Protein 1ZUO (pdb70)

Foldseek 3Di:
DEPVQLVQLVVLVVCLVPDPCVVVPQKDWDADPPDSFKIKIKRQDADCPAVQQVQLVVVCVVPVGNIWIKMWGHDHPPPLAATFIFTQDDDKDWLQADFLGGHNDQCRDNNNPDNVDRVVNVVVVSRVSSRVRRIHGDVVDDHPRHDDVGNVVRSVVVVVVD/DDPVQVVQLVVLVVVLCVDVCVVVPQKDWDADVPDSFKIKIKGDDADCPAVQQVLLVVCCVVPVGNTWIKMWGHDPPPPLAATWIFTPDDDKDWPQADPPTTGHDQCNHNVNPDNVDGVSNVVVVVSVVCRVRRMHGDPD

Radius of gyration: 22.49 Å; Cα contacts (8 Å, |Δi|>4): 524; chains: 2; bounding box: 52×41×68 Å

Sequence (302 aa):
GSVQASDRLMKELRDIYRSQSYKTGIYSVELINDSLYDWHVKLQKVDPDSPLHSDLQILKEKEGIEYILLNFSFKDNFPFDPPFVRVVLPVLSGGYVLGGGALCMELLTKQGWSSAYSIESVIMQINATLVKGKARVQFGANKNQYNLARAQQSYNSIVQIHGSVQASDRLMKELRDIYRSQSYKTGIYSVELINDSLYDWHVKLQKVDPDSPLHSDLQILKEKEGIEYILLNFSFKDNFPFDPPFVRVVLPVLSGGYVLGGGALCMELLTKQGWSSAYSIESVIMQINATLVKGKARVQFG

CATH classification: 3.10.110.10

InterPro domains:
  IPR000608 Ubiquitin-conjugating (UBC), catalytic core domain [PF00179] (270-359)
  IPR000608 Ubiquitin-conjugating (UBC), catalytic core domain [PS50127] (204-368)
  IPR006575 RWD domain [PF05773] (8-95)
  IPR016135 Ubiquitin-conjugating enzyme/RWD-like [G3DSA:3.10.110.10] (5-109)
  IPR016135 Ubiquitin-conjugating enzyme/RWD-like [G3DSA:3.10.110.10] (199-367)
  IPR016135 Ubiquitin-conjugating enzyme/RWD-like [SSF54495] (9-106)
  IPR016135 Ubiquitin-conjugating enzyme/RWD-like [SSF54495] (202-361)
  IPR050113 Ubiquitin-conjugating enzyme E2-like [PTHR24067] (204-357)

B-factor: mean 30.47, std 10.07, range [13.51, 71.07]

Structure (mmCIF, N/CA/C/O backbone):
data_1ZUO
#
_entry.id   1ZUO
#
_cell.length_a   126.442
_cell.length_b   126.442
_cell.length_c   104.872
_cell.angle_alpha   90.00
_cell.angle_beta   90.00
_cell.angle_gamma   90.00
#
_symmetry.space_group_name_H-M   'I 4 2 2'
#
loop_
_entity.id
_entity.type
_entity.pdbx_description
1 polymer 'Hypothetical protein LOC92912'
2 non-polymer BETA-MERCAPTOETHANOL
3 water water
#
loop_
_atom_site.group_PDB
_atom_site.id
_atom_site.type_symbol
_atom_site.label_atom_id
_atom_site.label_alt_id
_atom_site.label_comp_id
_atom_site.label_asym_id
_atom_site.label_entity_id
_atom_site.label_seq_id
_atom_site.pdbx_PDB_ins_code
_atom_site.Cartn_x
_atom_site.Cartn_y
_atom_site.Cartn_z
_atom_site.occupancy
_atom_site.B_iso_or_equiv
_atom_site.auth_seq_id
_atom_site.auth_comp_id
_atom_site.auth_asym_id
_atom_site.auth_atom_id
_atom_site.pdbx_PDB_model_num
ATOM 1 N N . GLY A 1 24 ? 44.070 32.471 23.478 1.00 46.20 201 GLY A N 1
ATOM 2 C CA . GLY A 1 24 ? 43.882 31.493 22.360 1.00 45.32 201 GLY A CA 1
ATOM 3 C C . GLY A 1 24 ? 42.425 31.179 22.067 1.00 45.75 201 GLY A C 1
ATOM 4 O O . GLY A 1 24 ? 41.557 32.060 22.166 1.00 43.92 201 GLY A O 1
ATOM 5 N N . SER A 1 25 ? 42.159 29.922 21.701 1.00 43.28 202 SER A N 1
ATOM 6 C CA . SER A 1 25 ? 40.798 29.467 21.404 1.00 43.56 202 SER A CA 1
ATOM 7 C C . SER A 1 25 ? 40.632 28.002 21.768 1.00 44.38 202 SER A C 1
ATOM 8 O O . SER A 1 25 ? 41.622 27.264 21.827 1.00 39.48 202 SER A O 1
ATOM 11 N N . VAL A 1 26 ? 39.380 27.593 22.013 1.00 44.33 203 VAL A N 1
ATOM 12 C CA . VAL A 1 26 ? 39.041 26.202 22.328 1.00 43.77 203 VAL A CA 1
ATOM 13 C C . VAL A 1 26 ? 39.410 25.243 21.195 1.00 43.66 203 VAL A C 1
ATOM 14 O O . VAL A 1 26 ? 39.787 24.112 21.450 1.00 45.61 203 VAL A O 1
ATOM 18 N N . GLN A 1 27 ? 39.295 25.701 19.953 1.00 43.81 204 GLN A N 1
ATOM 19 C CA . GLN A 1 27 ? 39.601 24.876 18.778 1.00 44.14 204 GLN A CA 1
ATOM 20 C C . GLN A 1 27 ? 41.101 24.602 18.721 1.00 41.64 204 GLN A C 1
ATOM 21 O O . GLN A 1 27 ? 41.542 23.429 18.652 1.00 38.48 204 GLN A O 1
ATOM 27 N N . ALA A 1 28 ? 41.871 25.690 18.763 1.00 38.17 205 ALA A N 1
ATOM 28 C CA . ALA A 1 28 ? 43.347 25.599 18.789 1.00 37.66 205 ALA A CA 1
ATOM 29 C C . ALA A 1 28 ? 43.811 24.721 19.936 1.00 36.97 205 ALA A C 1
ATOM 30 O O . ALA A 1 28 ? 44.506 23.738 19.710 1.00 36.91 205 ALA A O 1
ATOM 32 N N . SER A 1 29 ? 43.387 25.047 21.164 1.00 38.47 206 SER A N 1
ATOM 33 C CA . SER A 1 29 ? 43.813 24.287 22.354 1.00 39.07 206 SER A CA 1
ATOM 34 C C . SER A 1 29 ? 43.444 22.809 22.283 1.00 39.60 206 SER A C 1
ATOM 35 O O . SER A 1 29 ? 44.240 21.946 22.666 1.00 34.65 206 SER A O 1
ATOM 38 N N . ASP A 1 30 ? 42.227 22.515 21.817 1.00 39.85 207 ASP A N 1
ATOM 39 C CA . ASP A 1 30 ? 41.767 21.124 21.696 1.00 39.19 207 ASP A CA 1
ATOM 40 C C . ASP A 1 30 ? 42.721 20.361 20.800 1.00 36.49 207 ASP A C 1
ATOM 41 O O . ASP A 1 30 ? 43.143 19.251 21.120 1.00 36.96 207 ASP A O 1
ATOM 46 N N . ARG A 1 31 ? 43.055 20.974 19.663 1.00 36.90 208 ARG A N 1
ATOM 47 C CA . ARG A 1 31 ? 43.911 20.341 18.659 1.00 33.79 208 ARG A CA 1
ATOM 48 C C . ARG A 1 31 ? 45.332 20.194 19.215 1.00 30.77 208 ARG A C 1
ATOM 49 O O . ARG A 1 31 ? 45.978 19.134 19.052 1.00 27.78 208 ARG A O 1
ATOM 57 N N . LEU A 1 32 ? 45.800 21.243 19.885 1.00 28.91 209 LEU A N 1
ATOM 58 C CA . LEU A 1 32 ? 47.207 21.254 20.384 1.00 31.37 209 LEU A CA 1
ATOM 59 C C . LEU A 1 32 ? 47.390 20.154 21.430 1.00 30.48 209 LEU A C 1
ATOM 60 O O . LEU A 1 32 ? 48.358 19.407 21.397 1.00 30.94 209 LEU A O 1
ATOM 65 N N . MET A 1 33 ? 46.416 20.009 22.328 1.00 32.58 210 MET A N 1
ATOM 66 C CA . MET A 1 33 ? 46.432 18.867 23.256 1.00 34.08 210 MET A CA 1
ATOM 67 C C . MET A 1 33 ? 46.432 17.502 22.526 1.00 32.36 210 MET A C 1
ATOM 68 O O . MET A 1 33 ? 47.164 16.580 22.897 1.00 27.58 210 MET A O 1
ATOM 73 N N . LYS A 1 34 ? 45.624 17.365 21.475 1.00 32.16 211 LYS A N 1
ATOM 74 C CA . LYS A 1 34 ? 45.640 16.111 20.700 1.00 34.62 211 LYS A CA 1
ATOM 75 C C . LYS A 1 34 ? 46.993 15.819 20.032 1.00 32.35 211 LYS A C 1
ATOM 76 O O . LYS A 1 34 ? 47.437 14.672 20.002 1.00 31.33 211 LYS A O 1
ATOM 82 N N . GLU A 1 35 ? 47.621 16.862 19.478 1.00 31.55 212 GLU A N 1
ATOM 83 C CA . GLU A 1 35 ? 48.973 16.745 18.902 1.00 32.59 212 GLU A CA 1
ATOM 84 C C . GLU A 1 35 ? 49.984 16.279 19.942 1.00 30.66 212 GLU A C 1
ATOM 85 O O . GLU A 1 35 ? 50.694 15.280 19.723 1.00 31.64 212 GLU A O 1
ATOM 91 N N . LEU A 1 36 ? 50.013 16.958 21.091 1.00 28.44 213 LEU A N 1
ATOM 92 C CA . LEU A 1 36 ? 50.950 16.560 22.195 1.00 31.05 213 LEU A CA 1
ATOM 93 C C . LEU A 1 36 ? 50.797 15.117 22.630 1.00 31.01 213 LEU A C 1
ATOM 94 O O . LEU A 1 36 ? 51.777 14.380 22.751 1.00 30.46 213 LEU A O 1
ATOM 99 N N . ARG A 1 37 ? 49.548 14.728 22.894 1.00 32.27 214 ARG A N 1
ATOM 100 C CA . ARG A 1 37 ? 49.199 13.358 23.215 1.00 33.55 214 ARG A CA 1
ATOM 101 C C . ARG A 1 37 ? 49.690 12.331 22.177 1.00 32.28 214 ARG A C 1
ATOM 102 O O . ARG A 1 37 ? 50.254 11.291 22.538 1.00 33.98 214 ARG A O 1
ATOM 110 N N . ASP A 1 38 ? 49.461 12.611 20.899 1.00 30.75 215 ASP A N 1
ATOM 111 C CA . ASP A 1 38 ? 49.958 11.773 19.819 1.00 31.33 215 ASP A CA 1
ATOM 112 C C . ASP A 1 38 ? 51.485 11.717 19.821 1.00 30.91 215 ASP A C 1
ATOM 113 O O . ASP A 1 38 ? 52.077 10.627 19.680 1.00 31.03 215 ASP A O 1
ATOM 118 N N . ILE A 1 39 ? 52.127 12.884 19.988 1.00 28.74 216 ILE A N 1
ATOM 119 C CA . ILE A 1 39 ? 53.597 12.916 20.075 1.00 28.29 216 ILE A CA 1
ATOM 120 C C . ILE A 1 39 ? 54.069 12.014 21.207 1.00 27.41 216 ILE A C 1
ATOM 121 O O . ILE A 1 39 ? 54.941 11.160 20.999 1.00 26.35 216 ILE A O 1
ATOM 126 N N . TYR A 1 40 ? 53.487 12.183 22.402 1.00 27.63 217 TYR A N 1
ATOM 127 C CA . TYR A 1 40 ? 54.071 11.515 23.583 1.00 29.82 217 TYR A CA 1
ATOM 128 C C . TYR A 1 40 ? 53.947 9.991 23.502 1.00 29.65 217 TYR A C 1
ATOM 129 O O . TYR A 1 40 ? 54.680 9.280 24.157 1.00 29.88 217 TYR A O 1
ATOM 138 N N . ARG A 1 41 ? 53.043 9.518 22.638 1.00 32.29 218 ARG A N 1
ATOM 139 C CA . ARG A 1 41 ? 52.824 8.093 22.375 1.00 32.41 218 ARG A CA 1
ATOM 140 C C . ARG A 1 41 ? 53.521 7.562 21.115 1.00 33.94 218 ARG A C 1
ATOM 141 O O . ARG A 1 41 ? 53.431 6.356 20.817 1.00 34.07 218 ARG A O 1
ATOM 149 N N . SER A 1 42 ? 54.166 8.451 20.353 1.00 33.72 219 SER A N 1
ATOM 150 C CA . SER A 1 42 ? 54.771 8.085 19.062 1.00 30.99 219 SER A CA 1
ATOM 151 C C . SER A 1 42 ? 56.107 7.373 19.242 1.00 31.05 219 SER A C 1
ATOM 152 O O . SER A 1 42 ? 56.811 7.599 20.238 1.00 32.67 219 SER A O 1
ATOM 155 N N . GLN A 1 43 ? 56.486 6.562 18.258 1.00 29.67 220 GLN A N 1
ATOM 156 C CA . GLN A 1 43 ? 57.777 5.870 18.291 1.00 31.44 220 GLN A CA 1
ATOM 157 C C . GLN A 1 43 ? 58.936 6.828 18.135 1.00 31.16 220 GLN A C 1
ATOM 158 O O . GLN A 1 43 ? 59.936 6.709 18.837 1.00 31.06 220 GLN A O 1
ATOM 164 N N . SER A 1 44 ? 58.789 7.791 17.219 1.00 33.10 221 SER A N 1
ATOM 165 C CA . SER A 1 44 ? 59.856 8.778 16.954 1.00 31.61 221 SER A CA 1
ATOM 166 C C . SER A 1 44 ? 60.244 9.516 18.245 1.00 31.11 221 SER A C 1
ATOM 167 O O . SER A 1 44 ? 61.420 9.722 18.497 1.00 35.42 221 SER A O 1
ATOM 170 N N . TYR A 1 45 ? 59.250 9.884 19.060 1.00 32.23 222 TYR A N 1
ATOM 171 C CA . TYR A 1 45 ? 59.475 10.485 20.375 1.00 33.57 222 TYR A CA 1
ATOM 172 C C . TYR A 1 45 ? 60.060 9.505 21.395 1.00 36.93 222 TYR A C 1
ATOM 173 O O . TYR A 1 45 ? 60.986 9.855 22.150 1.00 36.28 222 TYR A O 1
ATOM 182 N N . LYS A 1 46 ? 59.504 8.286 21.426 1.00 36.76 223 LYS A N 1
ATOM 183 C CA . LYS A 1 46 ? 59.972 7.199 22.301 1.00 38.75 223 LYS A CA 1
ATOM 184 C C . LYS A 1 46 ? 61.440 6.869 22.100 1.00 37.63 223 LYS A C 1
ATOM 185 O O . LYS A 1 46 ? 62.149 6.524 23.059 1.00 39.01 223 LYS A O 1
ATOM 191 N N . THR A 1 47 ? 61.906 6.957 20.858 1.00 35.64 224 THR A N 1
ATOM 192 C CA . THR A 1 47 ? 63.296 6.606 20.550 1.00 35.52 224 THR A CA 1
ATOM 193 C C . THR A 1 47 ? 64.202 7.846 20.568 1.00 35.34 224 THR A C 1
ATOM 194 O O . THR A 1 47 ? 65.364 7.774 20.158 1.00 36.76 224 THR A O 1
ATOM 198 N N . GLY A 1 48 ? 63.662 8.965 21.048 1.00 33.18 225 GLY A N 1
ATOM 199 C CA . GLY A 1 48 ? 64.473 10.149 21.343 1.00 31.75 225 GLY A CA 1
ATOM 200 C C . GLY A 1 48 ? 65.055 10.886 20.142 1.00 32.13 225 GLY A C 1
ATOM 201 O O . GLY A 1 48 ? 66.143 11.503 20.232 1.00 28.73 225 GLY A O 1
ATOM 202 N N . ILE A 1 49 ? 64.328 10.871 19.031 1.00 27.07 226 ILE A N 1
ATOM 203 C CA . ILE A 1 49 ? 64.778 11.595 17.832 1.00 27.95 226 ILE A CA 1
ATOM 204 C C . ILE A 1 49 ? 64.736 13.092 18.128 1.00 24.06 226 ILE A C 1
ATOM 205 O O . ILE A 1 49 ? 65.601 13.849 17.666 1.00 26.42 226 ILE A O 1
ATOM 210 N N . TYR A 1 50 ? 63.730 13.500 18.897 1.00 24.64 227 TYR A N 1
ATOM 211 C CA . TYR A 1 50 ? 63.465 14.889 19.227 1.00 23.22 227 TYR A CA 1
ATOM 212 C C . TYR A 1 50 ? 62.755 14.936 20.572 1.00 25.91 227 TYR A C 1
ATOM 213 O O . TYR A 1 50 ? 62.221 13.911 21.036 1.00 25.83 227 TYR A O 1
ATOM 222 N N . SER A 1 51 ? 62.722 16.115 21.198 1.00 22.97 228 SER A N 1
ATOM 223 C CA . SER A 1 51 ? 62.062 16.306 22.490 1.00 24.26 228 SER A CA 1
ATOM 224 C C . SER A 1 51 ? 61.070 17.431 22.329 1.00 25.08 228 SER A C 1
ATOM 225 O O . SER A 1 51 ? 61.254 18.267 21.452 1.00 25.62 228 SER A O 1
ATOM 228 N N . VAL A 1 52 ? 60.012 17.455 23.162 1.00 21.05 229 VAL A N 1
ATOM 229 C CA . VAL A 1 52 ? 59.051 18.537 23.180 1.00 20.20 229 VAL A CA 1
ATOM 230 C C . VAL A 1 52 ? 58.835 18.983 24.615 1.00 21.91 229 VAL A C 1
ATOM 231 O O . VAL A 1 52 ? 58.647 18.140 25.488 1.00 25.01 229 VAL A O 1
ATOM 235 N N . GLU A 1 53 ? 58.830 20.293 24.848 1.00 21.22 230 GLU A N 1
ATOM 236 C CA . GLU A 1 53 ? 58.417 20.851 26.134 1.00 24.90 230 GLU A CA 1
ATOM 237 C C . GLU A 1 53 ? 57.672 22.129 25.870 1.00 25.81 230 GLU A C 1
ATOM 238 O O . GLU A 1 53 ? 58.000 22.845 24.945 1.00 27.18 230 GLU A O 1
ATOM 244 N N . LEU A 1 54 ? 56.671 22.438 26.698 1.00 24.08 231 LEU A N 1
ATOM 245 C CA . LEU A 1 54 ? 55.997 23.722 26.652 1.00 24.11 231 LEU A CA 1
ATOM 246 C C . LEU A 1 54 ? 56.819 24.785 27.342 1.00 24.88 231 LEU A C 1
ATOM 247 O O . LEU A 1 54 ? 57.508 24.503 28.329 1.00 27.46 231 LEU A O 1
ATOM 252 N N . ILE A 1 55 ? 56.726 25.995 26.828 1.00 25.90 232 ILE A N 1
ATOM 253 C CA . ILE A 1 55 ? 57.377 27.145 27.428 1.00 28.78 232 ILE A CA 1
ATOM 254 C C . ILE A 1 55 ? 56.339 27.890 28.272 1.00 29.82 232 ILE A C 1
ATOM 255 O O . ILE A 1 55 ? 55.252 28.221 27.791 1.00 28.34 232 ILE A O 1
ATOM 260 N N . ASN A 1 56 ? 56.679 28.147 29.530 1.00 30.12 233 ASN A N 1
ATOM 261 C CA . ASN A 1 56 ? 55.796 28.905 30.442 1.00 30.84 233 ASN A CA 1
ATOM 262 C C . ASN A 1 56 ? 54.446 28.239 30.645 1.00 32.15 233 ASN A C 1
ATOM 263 O O . ASN A 1 56 ? 53.454 28.902 30.988 1.00 31.15 233 ASN A O 1
ATOM 268 N N . ASP A 1 57 ? 54.437 26.920 30.467 1.00 31.16 234 ASP A N 1
ATOM 269 C CA . ASP A 1 57 ? 53.219 26.126 30.500 1.00 33.24 234 ASP A CA 1
ATOM 270 C C . ASP A 1 57 ? 52.185 26.599 29.456 1.00 33.16 234 ASP A C 1
ATOM 271 O O . ASP A 1 57 ? 50.968 26.521 29.687 1.00 34.26 234 ASP A O 1
ATOM 276 N N . SER A 1 58 ? 52.661 27.110 28.321 1.00 31.05 235 SER A N 1
ATOM 277 C CA . SER A 1 58 ? 51.749 27.565 27.276 1.00 30.84 235 SER A CA 1
ATOM 278 C C . SER A 1 58 ? 51.634 26.510 26.207 1.00 30.06 235 SER A C 1
ATOM 279 O O . SER A 1 58 ? 52.629 26.063 25.657 1.00 31.60 235 SER A O 1
ATOM 282 N N . LEU A 1 59 ? 50.403 26.108 25.904 1.00 31.03 236 LEU A N 1
ATOM 283 C CA . LEU A 1 59 ? 50.168 25.095 24.874 1.00 28.99 236 LEU A CA 1
ATOM 284 C C . LEU A 1 59 ? 50.600 25.621 23.515 1.00 26.66 236 LEU A C 1
ATOM 285 O O . LEU A 1 59 ? 50.758 24.851 22.605 1.00 31.62 236 LEU A O 1
ATOM 290 N N . TYR A 1 60 ? 50.681 26.955 23.393 1.00 26.50 237 TYR A N 1
ATOM 291 C CA . TYR A 1 60 ? 50.879 27.687 22.143 1.00 28.08 237 TYR A CA 1
ATOM 292 C C . TYR A 1 60 ? 52.363 28.000 21.856 1.00 26.27 237 TYR A C 1
ATOM 293 O O . TYR A 1 60 ? 52.665 28.675 20.856 1.00 26.10 237 TYR A O 1
ATOM 302 N N . ASP A 1 61 ? 53.261 27.572 22.761 1.00 27.97 238 ASP A N 1
ATOM 303 C CA . ASP A 1 61 ? 54.715 27.830 22.620 1.00 27.23 238 ASP A CA 1
ATOM 304 C C . ASP A 1 61 ? 55.502 26.621 23.088 1.00 23.04 238 ASP A C 1
ATOM 305 O O . ASP A 1 61 ? 55.384 26.227 24.258 1.00 24.23 238 ASP A O 1
ATOM 310 N N . TRP A 1 62 ? 56.266 26.004 22.172 1.00 22.43 239 TRP A N 1
ATOM 311 C CA . TRP A 1 62 ? 56.997 24.758 22.460 1.00 18.76 239 TRP A CA 1
ATOM 312 C C . TRP A 1 62 ? 58.530 24.846 22.178 1.00 22.18 239 TRP A C 1
ATOM 313 O O . TRP A 1 62 ? 58.914 25.362 21.139 1.00 21.02 239 TRP A O 1
ATOM 324 N N . HIS A 1 63 ? 59.361 24.288 23.077 1.00 20.39 240 HIS A N 1
ATOM 325 C CA . HIS A 1 63 ? 60.759 23.908 22.769 1.00 22.13 240 HIS A CA 1
ATOM 326 C C . HIS A 1 63 ? 60.770 22.599 22.034 1.00 21.46 240 HIS A C 1
ATOM 327 O O . HIS A 1 63 ? 60.227 21.614 22.525 1.00 25.32 240 HIS A O 1
ATOM 334 N N . VAL A 1 64 ? 61.390 22.530 20.864 1.00 18.56 241 VAL A N 1
ATOM 335 C CA . VAL A 1 64 ? 61.556 21.250 20.210 1.00 18.78 241 VAL A CA 1
ATOM 336 C C . VAL A 1 64 ? 63.017 21.068 19.833 1.00 20.34 241 VAL A C 1
ATOM 337 O O . VAL A 1 64 ? 63.531 21.836 19.019 1.00 19.76 241 VAL A O 1
ATOM 341 N N . LYS A 1 65 ? 63.657 20.062 20.411 1.00 20.20 242 LYS A N 1
ATOM 342 C CA . LYS A 1 65 ? 65.080 19.810 20.120 1.00 22.62 242 LYS A CA 1
ATOM 343 C C . LYS A 1 65 ? 65.223 18.666 19.140 1.00 22.19 242 LYS A C 1
ATOM 344 O O . LYS A 1 65 ? 64.672 17.578 19.358 1.00 23.94 242 LYS A O 1
ATOM 350 N N . LEU A 1 66 ? 65.934 18.904 18.039 1.00 21.24 243 LEU A N 1
ATOM 351 C CA . LEU A 1 66 ? 66.332 17.832 17.153 1.00 20.47 243 LEU A CA 1
ATOM 352 C C . LEU A 1 66 ? 67.589 17.198 17.676 1.00 24.01 243 LEU A C 1
ATOM 353 O O . LEU A 1 66 ? 68.658 17.819 17.603 1.00 21.64 243 LEU A O 1
ATOM 358 N N . GLN A 1 67 ? 67.480 15.941 18.130 1.00 21.73 244 GLN A N 1
ATOM 359 C CA . GLN A 1 67 ? 68.536 15.301 18.928 1.00 26.70 244 GLN A CA 1
ATOM 360 C C . GLN A 1 67 ? 69.295 14.250 18.149 1.00 28.00 244 GLN A C 1
ATOM 361 O O . GLN A 1 67 ? 70.406 13.906 18.514 1.00 29.92 244 GLN A O 1
ATOM 367 N N . LYS A 1 68 ? 68.673 13.695 17.101 1.00 27.43 245 LYS A N 1
ATOM 368 C CA . LYS A 1 68 ? 69.322 12.721 16.223 1.00 27.50 245 LYS A CA 1
ATOM 369 C C . LYS A 1 68 ? 69.147 13.157 14.784 1.00 28.68 245 LYS A C 1
ATOM 370 O O . LYS A 1 68 ? 68.041 13.071 14.247 1.00 29.34 245 LYS A O 1
ATOM 376 N N . VAL A 1 69 ? 70.197 13.669 14.160 1.00 28.24 246 VAL A N 1
ATOM 377 C CA . VAL A 1 69 ? 70.109 14.018 12.724 1.00 28.92 246 VAL A CA 1
ATOM 378 C C . VAL A 1 69 ? 70.874 12.947 11.948 1.00 29.11 246 VAL A C 1
ATOM 379 O O . VAL A 1 69 ? 71.634 12.202 12.559 1.00 30.04 246 VAL A O 1
ATOM 383 N N . ASP A 1 70 ? 70.679 12.859 10.627 1.00 29.12 247 ASP A N 1
ATOM 384 C CA . ASP A 1 70 ? 71.281 11.788 9.798 1.00 31.22 247 ASP A CA 1
ATOM 385 C C . ASP A 1 70 ? 72.772 11.607 10.144 1.00 32.17 247 ASP A C 1
ATOM 386 O O . ASP A 1 70 ? 73.567 12.515 9.914 1.00 30.60 247 ASP A O 1
ATOM 391 N N . PRO A 1 71 ? 73.161 10.437 10.700 1.00 31.65 248 PRO A N 1
ATOM 392 C CA . PRO A 1 71 ? 74.532 10.301 11.232 1.00 33.21 248 PRO A CA 1
ATOM 393 C C . PRO A 1 71 ? 75.624 10.383 10.161 1.00 32.67 248 PRO A C 1
ATOM 394 O O . PRO A 1 71 ? 76.803 10.532 10.488 1.00 32.77 248 PRO A O 1
ATOM 398 N N . ASP A 1 72 ? 75.217 10.318 8.900 1.00 32.64 249 ASP A N 1
ATOM 399 C CA . ASP A 1 72 ? 76.132 10.417 7.774 1.00 34.09 249 ASP A CA 1
ATOM 400 C C . ASP A 1 72 ? 76.335 11.843 7.286 1.00 35.32 249 ASP A C 1
ATOM 401 O O . ASP A 1 72 ? 77.231 12.083 6.465 1.00 35.83 249 ASP A O 1
ATOM 406 N N . SER A 1 73 ? 75.510 12.779 7.775 1.00 30.81 250 SER A N 1
ATOM 407 C CA . SER A 1 73 ? 75.562 14.158 7.287 1.00 30.30 250 SER A CA 1
ATOM 408 C C . SER A 1 73 ? 76.683 14.955 7.933 1.00 28.30 250 SER A C 1
ATOM 409 O O . SER A 1 73 ? 77.055 14.711 9.088 1.00 27.58 250 SER A O 1
ATOM 412 N N . PRO A 1 74 ? 77.233 15.930 7.187 1.00 27.17 251 PRO A N 1
ATOM 413 C CA . PRO A 1 74 ? 78.155 16.870 7.804 1.00 28.22 251 PRO A CA 1
ATOM 414 C C . PRO A 1 74 ? 77.518 17.615 8.985 1.00 25.92 251 PRO A C 1
ATOM 415 O O . PRO A 1 74 ? 78.218 17.953 9.935 1.00 24.21 251 PRO A O 1
ATOM 419 N N . LEU A 1 75 ? 76.205 17.883 8.932 1.00 24.89 252 LEU A N 1
ATOM 420 C CA . LEU A 1 75 ? 75.531 18.498 10.100 1.00 22.89 252 LEU A CA 1
ATOM 421 C C . LEU A 1 75 ? 75.791 17.676 11.372 1.00 22.12 252 LEU A C 1
ATOM 422 O O . LEU A 1 75 ? 76.066 18.236 12.437 1.00 21.35 252 LEU A O 1
ATOM 427 N N . HIS A 1 76 ? 75.719 16.347 11.275 1.00 24.09 253 HIS A N 1
ATOM 428 C CA . HIS A 1 76 ? 75.958 15.476 12.446 1.00 26.23 253 HIS A CA 1
ATOM 429 C C . HIS A 1 76 ? 77.380 15.693 12.950 1.00 25.98 253 HIS A C 1
ATOM 430 O O . HIS A 1 76 ? 77.632 15.846 14.149 1.00 25.48 253 HIS A O 1
ATOM 437 N N . SER A 1 77 ? 78.312 15.702 12.012 1.00 25.51 254 SER A N 1
ATOM 438 C CA . SER A 1 77 ? 79.711 15.972 12.335 1.00 25.18 254 SER A CA 1
ATOM 439 C C . SER A 1 77 ? 79.859 17.334 13.026 1.00 25.17 254 SER A C 1
ATOM 440 O O . SER A 1 77 ? 80.539 17.444 14.052 1.00 22.49 254 SER A O 1
ATOM 443 N N . ASP A 1 78 ? 79.219 18.380 12.473 1.00 23.07 255 ASP A N 1
ATOM 444 C CA . ASP A 1 78 ? 79.313 19.729 13.071 1.00 21.98 255 ASP A CA 1
ATOM 445 C C . ASP A 1 78 ? 78.778 19.755 14.501 1.00 20.90 255 ASP A C 1
ATOM 446 O O . ASP A 1 78 ? 79.300 20.451 15.370 1.00 19.18 255 ASP A O 1
ATOM 451 N N . LEU A 1 79 ? 77.705 19.008 14.749 1.00 20.20 256 LEU A N 1
ATOM 452 C CA . LEU A 1 79 ? 77.109 19.017 16.088 1.00 22.77 256 LEU A CA 1
ATOM 453 C C . LEU A 1 79 ? 77.990 18.349 17.151 1.00 21.91 256 LEU A C 1
ATOM 454 O O . LEU A 1 79 ? 77.900 18.678 18.340 1.00 24.24 256 LEU A O 1
ATOM 459 N N . GLN A 1 80 ? 78.825 17.422 16.720 1.00 24.73 257 GLN A N 1
ATOM 460 C CA . GLN A 1 80 ? 79.817 16.778 17.626 1.00 25.54 257 GLN A CA 1
ATOM 461 C C . GLN A 1 80 ? 80.878 17.798 18.040 1.00 27.31 257 GLN A C 1
ATOM 462 O O . GLN A 1 80 ? 81.326 17.834 19.192 1.00 25.38 257 GLN A O 1
ATOM 468 N N . ILE A 1 81 ? 81.269 18.650 17.092 1.00 26.36 258 ILE A N 1
ATOM 469 C CA . ILE A 1 81 ? 82.210 19.720 17.382 1.00 23.75 258 ILE A CA 1
ATOM 470 C C . ILE A 1 81 ? 81.606 20.721 18.336 1.00 24.32 258 ILE A C 1
ATOM 471 O O . ILE A 1 81 ? 82.223 21.102 19.313 1.00 24.26 258 ILE A O 1
ATOM 476 N N . LEU A 1 82 ? 80.358 21.125 18.081 1.00 20.92 259 LEU A N 1
ATOM 477 C CA . LEU A 1 82 ? 79.648 21.973 18.989 1.00 21.05 259 LEU A CA 1
ATOM 478 C C . LEU A 1 82 ? 79.510 21.386 20.407 1.00 24.07 259 LEU A C 1
ATOM 479 O O . LEU A 1 82 ? 79.541 22.126 21.385 1.00 23.59 259 LEU A O 1
ATOM 484 N N . LYS A 1 83 ? 79.328 20.068 20.505 1.00 23.24 260 LYS A N 1
ATOM 485 C CA . LYS A 1 83 ? 79.196 19.424 21.806 1.00 25.50 260 LYS A CA 1
ATOM 486 C C . LYS A 1 83 ? 80.504 19.576 22.596 1.00 27.11 260 LYS A C 1
ATOM 487 O O . LYS A 1 83 ? 80.497 19.945 23.773 1.00 26.82 260 LYS A O 1
ATOM 493 N N . GLU A 1 84 ? 81.611 19.296 21.912 1.00 29.34 261 GLU A N 1
ATOM 494 C CA . GLU A 1 84 ? 82.970 19.513 22.424 1.00 34.97 261 GLU A CA 1
ATOM 495 C C . GLU A 1 84 ? 83.154 20.968 22.851 1.00 35.96 261 GLU A C 1
ATOM 496 O O . GLU A 1 84 ? 83.630 21.230 23.952 1.00 37.62 261 GLU A O 1
ATOM 502 N N . LYS A 1 85 ? 82.728 21.918 22.012 1.00 37.76 262 LYS A N 1
ATOM 503 C CA . LYS A 1 85 ? 82.813 23.367 22.340 1.00 36.85 262 LYS A CA 1
ATOM 504 C C . LYS A 1 85 ? 81.884 23.912 23.426 1.00 38.14 262 LYS A C 1
ATOM 505 O O . LYS A 1 85 ? 82.315 24.690 24.279 1.00 37.88 262 LYS A O 1
ATOM 511 N N . GLU A 1 86 ? 80.604 23.543 23.377 1.00 35.30 263 GLU A N 1
ATOM 512 C CA . GLU A 1 86 ? 79.552 24.237 24.136 1.00 35.29 263 GLU A CA 1
ATOM 513 C C . GLU A 1 86 ? 78.644 23.316 24.919 1.00 32.95 263 GLU A C 1
ATOM 514 O O . GLU A 1 86 ? 77.713 23.779 25.606 1.00 33.69 263 GLU A O 1
ATOM 520 N N . GLY A 1 87 ? 78.893 22.017 24.806 1.00 30.48 264 GLY A N 1
ATOM 521 C CA . GLY A 1 87 ? 78.065 21.032 25.478 1.00 31.76 264 GLY A CA 1
ATOM 522 C C . GLY A 1 87 ? 76.749 20.751 24.781 1.00 29.83 264 GLY A C 1
ATOM 523 O O . GLY A 1 87 ? 75.899 20.066 25.344 1.00 30.39 264 GLY A O 1
ATOM 524 N N . ILE A 1 88 ? 76.606 21.247 23.546 1.00 27.99 265 ILE A N 1
ATOM 525 C CA . ILE A 1 88 ? 75.319 21.186 22.812 1.00 26.09 265 ILE A CA 1
ATOM 526 C C . ILE A 1 88 ? 75.492 20.344 21.555 1.00 24.06 265 ILE A C 1
ATOM 527 O O . ILE A 1 88 ? 76.341 20.633 20.709 1.00 21.83 265 ILE A O 1
ATOM 532 N N . GLU A 1 89 ? 74.716 19.267 21.464 1.00 23.30 266 GLU A N 1
ATOM 533 C CA . GLU A 1 89 ? 74.792 18.364 20.315 1.00 26.40 266 GLU A CA 1
ATOM 534 C C . GLU A 1 89 ? 73.446 18.317 19.535 1.00 25.35 266 GLU A C 1
ATOM 535 O O . GLU A 1 89 ? 73.207 17.392 18.774 1.00 24.30 266 GLU A O 1
ATOM 541 N N . TYR A 1 90 ? 72.598 19.326 19.724 1.00 22.19 267 TYR A N 1
ATOM 542 C CA . TYR A 1 90 ? 71.231 19.301 19.158 1.00 20.21 267 TYR A CA 1
ATOM 543 C C . TYR A 1 90 ? 70.928 20.595 18.463 1.00 20.91 267 TYR A C 1
ATOM 544 O O . TYR A 1 90 ? 71.697 21.547 18.601 1.00 20.78 267 TYR A O 1
ATOM 553 N N . ILE A 1 91 ? 69.801 20.656 17.720 1.00 19.93 268 ILE A N 1
ATOM 554 C CA . ILE A 1 91 ? 69.282 21.938 17.229 1.00 19.87 268 ILE A CA 1
ATOM 555 C C . ILE A 1 91 ? 68.045 22.265 18.062 1.00 21.13 268 ILE A C 1
ATOM 556 O O . ILE A 1 91 ? 67.152 21.436 18.164 1.00 19.95 268 ILE A O 1
ATOM 561 N N . LEU A 1 92 ? 67.980 23.455 18.626 1.00 16.94 269 LEU A N 1
ATOM 562 C CA . LEU A 1 92 ? 66.798 23.843 19.400 1.00 17.21 269 LEU A CA 1
ATOM 563 C C . LEU A 1 92 ? 65.901 24.663 18.493 1.00 19.61 269 LEU A C 1
ATOM 564 O O . LEU A 1 92 ? 66.296 25.740 18.000 1.00 17.09 269 LEU A O 1
ATOM 569 N N . LEU A 1 93 ? 64.688 24.146 18.258 1.00 17.35 270 LEU A N 1
ATOM 570 C CA . LEU A 1 93 ? 63.651 24.933 17.572 1.00 16.18 270 LEU A CA 1
ATOM 571 C C . LEU A 1 93 ? 62.616 25.542 18.503 1.00 17.50 270 LEU A C 1
ATOM 572 O O . LEU A 1 93 ? 62.404 25.054 19.615 1.00 19.64 270 LEU A O 1
ATOM 577 N N . ASN A 1 94 ? 61.981 26.613 18.040 1.00 18.95 271 ASN A N 1
ATOM 578 C CA . ASN A 1 94 ? 60.840 27.201 18.749 1.00 20.78 271 ASN A CA 1
ATOM 579 C C . ASN A 1 94 ? 59.609 27.113 17.833 1.00 23.95 271 ASN A C 1
ATOM 580 O O . ASN A 1 94 ? 59.686 27.534 16.654 1.00 23.91 271 ASN A O 1
ATOM 585 N N . PHE A 1 95 ? 58.513 26.527 18.357 1.00 21.67 272 PHE A N 1
ATOM 586 C CA . PHE A 1 95 ? 57.213 26.471 17.631 1.00 26.29 272 PHE A CA 1
ATOM 587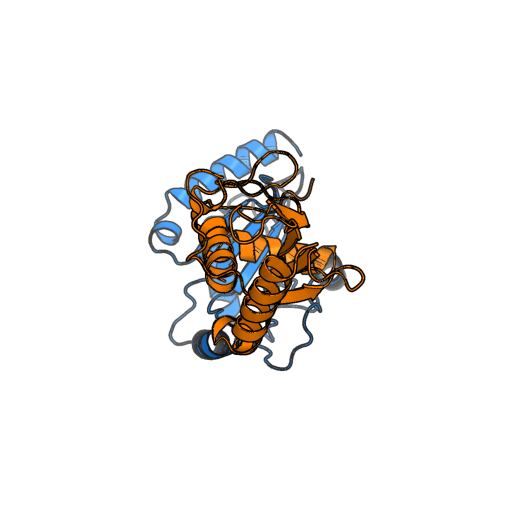 C C . PHE A 1 95 ? 56.263 27.434 18.313 1.00 26.31 272 PHE A C 1
ATOM 588 O O . PHE A 1 95 ? 56.120 27.395 19.543 1.00 25.38 272 PHE A O 1
ATOM 596 N N . SER A 1 96 ? 55.611 28.289 17.541 1.00 26.60 273 SER A N 1
ATOM 597 C CA . SER A 1 96 ? 54.615 29.189 18.102 1.00 28.40 273 SER A CA 1
ATOM 598 C C . SER A 1 96 ? 53.309 29.097 17.293 1.00 28.61 273 SER A C 1
ATOM 599 O O . SER A 1 96 ? 53.294 29.104 16.051 1.00 24.95 273 S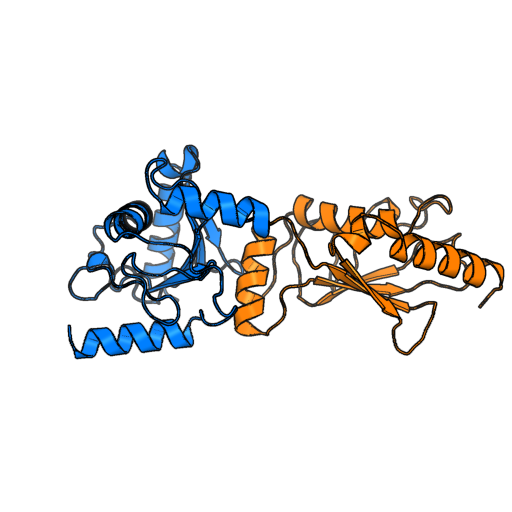ER A O 1
ATOM 602 N N . PHE A 1 97 ? 52.225 28.933 18.029 1.00 28.85 274 PHE A N 1
ATOM 603 C CA . PHE A 1 97 ? 50.918 28.684 17.413 1.00 29.96 274 PHE A CA 1
ATOM 604 C C . PHE A 1 97 ? 49.984 29.855 17.651 1.00 32.39 274 PHE A C 1
ATOM 605 O O . PHE A 1 97 ? 50.122 30.578 18.641 1.00 31.40 274 PHE A O 1
ATOM 613 N N . LYS A 1 98 ? 49.022 30.035 16.746 1.00 35.40 275 LYS A N 1
ATOM 614 C CA . LYS A 1 98 ? 48.107 31.155 16.868 1.00 36.99 275 LYS A CA 1
ATOM 615 C C . LYS A 1 98 ? 46.699 30.653 17.184 1.00 38.95 275 LYS A C 1
ATOM 616 O O . LYS A 1 98 ? 46.465 29.430 17.238 1.00 35.15 275 LYS A O 1
ATOM 622 N N . ASP A 1 99 ? 45.784 31.594 17.444 1.00 40.21 276 ASP A N 1
ATOM 623 C CA . ASP A 1 99 ? 44.383 31.263 17.757 1.00 44.02 276 ASP A CA 1
ATOM 624 C C . ASP A 1 99 ? 43.711 30.365 16.712 1.00 43.21 276 ASP A C 1
ATOM 625 O O . ASP A 1 99 ? 42.915 29.487 17.069 1.00 44.63 276 ASP A O 1
ATOM 630 N N . ASN A 1 100 ? 44.034 30.581 15.436 1.00 41.48 277 ASN A N 1
ATOM 631 C CA . ASN A 1 100 ? 43.331 29.908 14.340 1.00 43.38 277 ASN A CA 1
ATOM 632 C C . ASN A 1 100 ? 43.967 28.559 13.930 1.00 42.45 277 ASN A C 1
ATOM 633 O O . ASN A 1 100 ? 43.599 27.961 12.911 1.00 40.41 277 ASN A O 1
ATOM 638 N N . PHE A 1 101 ? 44.927 28.080 14.726 1.00 38.75 278 PHE A N 1
ATOM 639 C CA . PHE A 1 101 ? 45.485 26.739 14.499 1.00 36.38 278 PHE A CA 1
ATOM 640 C C . PHE A 1 101 ? 44.344 25.736 14.615 1.00 36.85 278 PHE A C 1
ATOM 641 O O . PHE A 1 101 ? 43.513 25.883 15.516 1.00 38.69 278 PHE A O 1
ATOM 649 N N . PRO A 1 102 ? 44.319 24.674 13.772 1.00 36.21 279 PRO A N 1
ATOM 650 C CA . PRO A 1 102 ? 45.283 24.211 12.769 1.00 34.10 279 PRO A CA 1
ATOM 651 C C . PRO A 1 102 ? 45.055 24.726 11.360 1.00 33.42 279 PRO A C 1
ATOM 652 O O . PRO A 1 102 ? 45.606 24.158 10.409 1.00 34.37 279 PRO A O 1
ATOM 656 N N . PHE A 1 103 ? 44.318 25.820 11.209 1.00 35.70 280 PHE A N 1
ATOM 657 C CA . PHE A 1 103 ? 44.063 26.330 9.870 1.00 38.03 280 PHE A CA 1
ATOM 658 C C . PHE A 1 103 ? 45.239 27.148 9.355 1.00 37.32 280 PHE A C 1
ATOM 659 O O . PHE A 1 103 ? 45.471 27.198 8.149 1.00 37.12 280 PHE A O 1
ATOM 667 N N . ASP A 1 104 ? 45.984 27.761 10.282 1.00 36.39 281 ASP A N 1
ATOM 668 C CA . ASP A 1 104 ? 47.249 28.433 9.972 1.00 35.72 281 ASP A CA 1
ATOM 669 C C . ASP A 1 104 ? 48.384 27.586 10.549 1.00 31.82 281 ASP A C 1
ATOM 670 O O . ASP A 1 104 ? 48.237 27.043 11.645 1.00 28.84 281 ASP A O 1
ATOM 675 N N . PRO A 1 105 ? 49.525 27.502 9.836 1.00 27.92 282 PRO A N 1
ATOM 676 C CA . PRO A 1 105 ? 50.625 26.641 10.290 1.00 26.79 282 PRO A CA 1
ATOM 677 C C . PRO A 1 105 ? 51.266 27.161 11.593 1.00 25.39 282 PRO A C 1
ATOM 678 O O . PRO A 1 105 ? 51.133 28.357 11.913 1.00 28.92 282 PRO A O 1
ATOM 682 N N . PRO A 1 106 ? 52.017 26.307 12.303 1.00 24.48 283 PRO A N 1
ATOM 683 C CA . PRO A 1 106 ? 52.834 26.900 13.378 1.00 26.82 283 PRO A CA 1
ATOM 684 C C . PRO A 1 106 ? 53.919 27.794 12.750 1.00 26.10 283 PRO A C 1
ATOM 685 O O . PRO A 1 106 ? 54.289 27.553 11.596 1.00 27.09 283 PRO A O 1
ATOM 689 N N . PHE A 1 107 ? 54.411 28.794 13.482 1.00 27.43 284 PHE A N 1
ATOM 690 C CA . PHE A 1 107 ? 55.598 29.553 13.074 1.00 26.24 284 PHE A CA 1
ATOM 691 C C . PHE A 1 107 ? 56.812 28.887 13.740 1.00 26.29 284 PHE A C 1
ATOM 692 O O . PHE A 1 107 ? 56.857 28.773 14.964 1.00 28.40 284 PHE A O 1
ATOM 700 N N . VAL A 1 108 ? 57.748 28.385 12.939 1.00 22.02 285 VAL A N 1
ATOM 701 C CA . VAL A 1 108 ? 58.847 27.564 13.454 1.00 22.83 285 VAL A CA 1
ATOM 702 C C . VAL A 1 108 ? 60.164 28.279 13.146 1.00 21.60 285 VAL A C 1
ATOM 703 O O . VAL A 1 108 ? 60.388 28.708 12.023 1.00 19.28 285 VAL A O 1
ATOM 707 N N . ARG A 1 109 ? 61.050 28.396 14.140 1.00 21.15 286 ARG A N 1
ATOM 708 C CA . ARG A 1 109 ? 62.285 29.128 13.902 1.00 19.28 286 ARG A CA 1
ATOM 709 C C . ARG A 1 109 ? 63.387 28.416 14.675 1.00 19.49 286 ARG A C 1
ATOM 710 O O . ARG A 1 109 ? 63.114 27.701 15.640 1.00 18.14 286 ARG A O 1
ATOM 718 N N . VAL A 1 110 ? 64.629 28.608 14.245 1.00 19.36 287 VAL A N 1
ATOM 719 C CA . VAL A 1 110 ? 65.797 28.041 14.970 1.00 18.22 287 VAL A CA 1
ATOM 720 C C . VAL A 1 110 ? 66.217 28.982 16.090 1.00 18.67 287 VAL A C 1
ATOM 721 O O . VAL A 1 110 ? 66.363 30.202 15.874 1.00 17.65 287 VAL A O 1
ATOM 725 N N . VAL A 1 111 ? 66.410 28.437 17.290 1.00 16.94 288 VAL A N 1
ATOM 726 C CA . VAL A 1 111 ? 66.910 29.257 18.445 1.00 16.84 288 VAL A CA 1
ATOM 727 C C . VAL A 1 111 ? 68.460 29.210 18.508 1.00 16.14 288 VAL A C 1
ATOM 728 O O . VAL A 1 111 ? 69.120 30.237 18.654 1.00 17.49 288 VAL A O 1
ATOM 732 N N . LEU A 1 112 ? 68.998 28.005 18.447 1.00 15.41 289 LEU A N 1
ATOM 733 C CA . LEU A 1 112 ? 70.455 27.787 18.348 1.00 17.68 289 LEU A CA 1
ATOM 734 C C . LEU A 1 112 ? 70.706 26.401 17.754 1.00 18.45 289 LEU A C 1
ATOM 735 O O . LEU A 1 112 ? 69.796 25.551 17.770 1.00 20.62 289 LEU A O 1
ATOM 740 N N . PRO A 1 113 ? 71.914 26.135 17.209 1.00 17.70 290 PRO A N 1
ATOM 741 C CA . PRO A 1 113 ? 73.014 27.073 16.954 1.00 18.44 290 PRO A CA 1
ATOM 742 C C . PRO A 1 113 ? 72.700 27.858 15.679 1.00 19.02 290 PRO A C 1
ATOM 743 O O . PRO A 1 113 ? 71.712 27.571 14.999 1.00 18.15 290 PRO A O 1
ATOM 747 N N . VAL A 1 114 ? 73.535 28.828 15.338 1.00 18.99 291 VAL A N 1
ATOM 748 C CA . VAL A 1 114 ? 73.363 29.522 14.059 1.00 21.53 291 VAL A CA 1
ATOM 749 C C . VAL A 1 114 ? 73.756 28.563 12.928 1.00 20.66 291 VAL A C 1
ATOM 750 O O . VAL A 1 114 ? 74.764 27.869 13.042 1.00 22.58 291 VAL A O 1
ATOM 754 N N . LEU A 1 115 ? 72.943 28.496 11.861 1.00 18.63 292 LEU A N 1
ATOM 755 C CA . LEU A 1 115 ? 73.148 27.573 10.739 1.00 18.36 292 LEU A CA 1
ATOM 756 C C . LEU A 1 115 ? 73.256 28.328 9.419 1.00 21.36 292 LEU A C 1
ATOM 757 O O . LEU A 1 115 ? 72.729 29.441 9.304 1.00 24.41 292 LEU A O 1
ATOM 762 N N . SER A 1 116 ? 73.947 27.737 8.446 1.00 20.63 293 SER A N 1
ATOM 763 C CA . SER A 1 116 ? 73.942 28.205 7.052 1.00 21.99 293 SER A CA 1
ATOM 764 C C . SER A 1 116 ? 73.368 27.101 6.200 1.00 19.51 293 SER A C 1
ATOM 765 O O . SER A 1 116 ? 73.507 25.919 6.530 1.00 23.97 293 SER A O 1
ATOM 768 N N . GLY A 1 117 ? 72.711 27.455 5.094 1.00 19.79 294 GLY A N 1
ATOM 769 C CA . GLY A 1 117 ? 72.098 26.430 4.266 1.00 19.19 294 GLY A CA 1
ATOM 770 C C . GLY A 1 117 ? 70.875 25.875 4.984 1.00 18.89 294 GLY A C 1
ATOM 771 O O . GLY A 1 117 ? 70.316 26.531 5.860 1.00 18.43 294 GLY A O 1
ATOM 772 N N . GLY A 1 118 ? 70.467 24.669 4.602 1.00 19.15 295 GLY A N 1
ATOM 773 C CA . GLY A 1 118 ? 69.396 23.963 5.278 1.00 20.94 295 GLY A CA 1
ATOM 774 C C . GLY A 1 118 ? 68.018 24.599 5.197 1.00 21.97 295 GLY A C 1
ATOM 775 O O . GLY A 1 118 ? 67.151 24.225 5.981 1.00 20.59 295 GLY A O 1
ATOM 776 N N . TYR A 1 119 ? 67.819 25.542 4.275 1.00 20.21 296 TYR A N 1
ATOM 777 C CA . TYR A 1 119 ? 66.537 26.336 4.152 1.00 22.65 296 TYR A CA 1
ATOM 778 C C . TYR A 1 119 ? 66.305 27.261 5.373 1.00 21.86 296 TYR A C 1
ATOM 779 O O . TYR A 1 119 ? 65.182 27.671 5.662 1.00 25.01 296 TYR A O 1
ATOM 788 N N . VAL A 1 120 ? 67.380 27.596 6.083 1.00 20.84 297 VAL A N 1
ATOM 789 C CA . VAL A 1 120 ? 67.308 28.511 7.210 1.00 19.03 297 VAL A CA 1
ATOM 790 C C . VAL A 1 120 ? 67.615 29.929 6.720 1.00 19.28 297 VAL A C 1
ATOM 791 O O . VAL A 1 120 ? 68.571 30.158 5.988 1.00 22.17 297 VAL A O 1
ATOM 795 N N . LEU A 1 121 ? 66.766 30.859 7.087 1.00 17.94 298 LEU A N 1
ATOM 796 C CA . LEU A 1 121 ? 66.910 32.254 6.689 1.00 22.09 298 LEU A CA 1
ATOM 797 C C . LEU A 1 121 ? 67.486 33.131 7.806 1.00 23.17 298 LEU A C 1
ATOM 798 O O . LEU A 1 121 ? 67.619 32.698 8.954 1.00 23.28 298 LEU A O 1
ATOM 803 N N . GLY A 1 122 ? 67.781 34.390 7.481 1.00 24.15 299 GLY A N 1
ATOM 804 C CA . GLY A 1 122 ? 68.249 35.340 8.538 1.00 25.01 299 GLY A CA 1
ATOM 805 C C . GLY A 1 122 ? 67.259 35.459 9.694 1.00 22.01 299 GLY A C 1
ATOM 806 O O . GLY A 1 122 ? 66.062 35.489 9.482 1.00 24.99 299 GLY A O 1
ATOM 807 N N . GLY A 1 123 ? 67.749 35.495 10.930 1.00 22.66 300 GLY A N 1
ATOM 808 C CA . GLY A 1 123 ? 66.857 35.570 12.097 1.00 19.16 300 GLY A CA 1
ATOM 809 C C . GLY A 1 123 ? 66.424 34.182 12.561 1.00 19.02 300 GLY A C 1
ATOM 810 O O . GLY A 1 123 ? 65.887 34.026 13.661 1.00 23.01 300 GLY A O 1
ATOM 811 N N . GLY A 1 124 ? 66.681 33.177 11.732 1.00 18.46 301 GLY A N 1
ATOM 812 C CA . GLY A 1 124 ? 66.379 31.776 12.068 1.00 16.14 301 GLY A CA 1
ATOM 813 C C . GLY A 1 124 ? 65.036 31.236 11.559 1.00 17.06 301 GLY A C 1
ATOM 814 O O . GLY A 1 124 ? 64.619 30.164 11.977 1.00 19.32 301 GLY A O 1
ATOM 815 N N . ALA A 1 125 ? 64.392 31.948 10.643 1.00 20.02 302 ALA A N 1
ATOM 816 C CA . ALA A 1 125 ? 63.141 31.437 10.005 1.00 18.66 302 ALA A CA 1
ATOM 817 C C . ALA A 1 125 ? 63.462 30.242 9.127 1.00 21.11 302 ALA A C 1
ATOM 818 O O . ALA A 1 125 ? 64.594 30.075 8.651 1.00 21.16 302 ALA A O 1
ATOM 820 N N . LEU A 1 126 ? 62.472 29.392 8.897 1.00 22.76 303 LEU A N 1
ATOM 821 C CA . LEU A 1 126 ? 62.679 28.246 8.020 1.00 23.62 303 LEU A CA 1
ATOM 822 C C . LEU A 1 126 ? 61.895 28.488 6.747 1.00 25.13 303 LEU A C 1
ATOM 823 O O . LEU A 1 126 ? 60.748 28.912 6.804 1.00 29.37 303 LEU A O 1
ATOM 828 N N . CYS A 1 127 ? 62.506 28.231 5.601 1.00 23.55 304 CYS A N 1
ATOM 829 C CA . CYS A 1 127 ? 61.816 28.433 4.338 1.00 25.54 304 CYS A CA 1
ATOM 830 C C . CYS A 1 127 ? 61.508 27.065 3.751 1.00 25.66 304 CYS A C 1
ATOM 831 O O . CYS A 1 127 ? 62.240 26.564 2.876 1.00 26.47 304 CYS A O 1
ATOM 834 N N . MET A 1 128 ? 60.442 26.449 4.280 1.00 22.74 305 MET A N 1
ATOM 835 C CA . MET A 1 128 ? 59.983 25.123 3.861 1.00 23.52 305 MET A CA 1
ATOM 836 C C . MET A 1 128 ? 58.530 25.250 3.425 1.00 24.13 305 MET A C 1
ATOM 837 O O . MET A 1 128 ? 57.704 25.907 4.111 1.00 23.42 305 MET A O 1
ATOM 842 N N . GLU A 1 129 ? 58.202 24.664 2.272 1.00 20.74 306 GLU A N 1
ATOM 843 C CA . GLU A 1 129 ? 56.848 24.875 1.717 1.00 23.01 306 GLU A CA 1
ATOM 844 C C . GLU A 1 129 ? 55.738 24.457 2.682 1.00 21.31 306 GLU A C 1
ATOM 845 O O . GLU A 1 129 ? 54.690 25.120 2.751 1.00 24.55 306 GLU A O 1
ATOM 851 N N . LEU A 1 130 ? 55.953 23.386 3.428 1.00 21.80 307 LEU A N 1
ATOM 852 C CA . LEU A 1 130 ? 54.911 22.934 4.371 1.00 25.91 307 LEU A CA 1
ATOM 853 C C . LEU A 1 130 ? 54.506 24.007 5.397 1.00 27.71 307 LEU A C 1
ATOM 854 O O . LEU A 1 130 ? 53.408 23.967 5.951 1.00 28.10 307 LEU A O 1
ATOM 859 N N . LEU A 1 131 ? 55.366 25.002 5.617 1.00 23.70 308 LEU A N 1
ATOM 860 C CA . LEU A 1 131 ? 55.114 26.019 6.630 1.00 24.15 308 LEU A CA 1
ATOM 861 C C . LEU A 1 131 ? 54.518 27.311 6.076 1.00 24.91 308 LEU A C 1
ATOM 862 O O . LEU A 1 131 ? 54.332 28.269 6.817 1.00 25.80 308 LEU A O 1
ATOM 867 N N . THR A 1 132 ? 54.223 27.354 4.775 1.00 23.63 309 THR A N 1
ATOM 868 C CA . THR A 1 132 ? 53.761 28.594 4.159 1.00 25.90 309 THR A CA 1
ATOM 869 C C . THR A 1 132 ? 52.247 28.449 4.046 1.00 25.89 309 THR A C 1
ATOM 870 O O . THR A 1 132 ? 51.726 27.351 4.265 1.00 22.93 309 THR A O 1
ATOM 874 N N . LYS A 1 133 ? 51.547 29.506 3.663 1.00 29.58 310 LYS A N 1
ATOM 875 C CA . LYS A 1 133 ? 50.089 29.349 3.482 1.00 37.07 310 LYS A CA 1
ATOM 876 C C . LYS A 1 133 ? 49.770 28.435 2.285 1.00 37.59 310 LYS A C 1
ATOM 877 O O . LYS A 1 133 ? 48.792 27.695 2.306 1.00 39.26 310 LYS A O 1
ATOM 883 N N . GLN A 1 134 ? 50.638 28.445 1.276 1.00 38.74 311 GLN A N 1
ATOM 884 C CA . GLN A 1 134 ? 50.506 27.561 0.109 1.00 40.62 311 GLN A CA 1
ATOM 885 C C . GLN A 1 134 ? 50.585 26.075 0.467 1.00 37.64 311 GLN A C 1
ATOM 886 O O . GLN A 1 134 ? 49.797 25.286 -0.017 1.00 39.18 311 GLN A O 1
ATOM 892 N N . GLY A 1 135 ? 51.539 25.693 1.308 1.00 33.27 312 GLY A N 1
ATOM 893 C CA . GLY A 1 135 ? 51.831 24.283 1.521 1.00 28.52 312 GLY A CA 1
ATOM 894 C C . GLY A 1 135 ? 51.246 23.637 2.778 1.00 26.74 312 GLY A C 1
ATOM 895 O O . GLY A 1 135 ? 51.197 22.395 2.863 1.00 25.18 312 GLY A O 1
ATOM 896 N N . TRP A 1 136 ? 50.864 24.461 3.752 1.00 28.49 313 TRP A N 1
ATOM 897 C CA . TRP A 1 136 ? 50.355 23.967 5.037 1.00 27.49 313 TRP A CA 1
ATOM 898 C C . TRP A 1 136 ? 49.010 23.253 4.817 1.00 31.20 313 TRP A C 1
ATOM 899 O O . TRP A 1 136 ? 48.151 23.749 4.063 1.00 26.88 313 TRP A O 1
ATOM 910 N N . SER A 1 137 ? 48.856 22.097 5.462 1.00 30.71 314 SER A N 1
ATOM 911 C CA . SER A 1 137 ? 47.561 21.439 5.556 1.00 31.76 314 SER A CA 1
ATOM 912 C C . SER A 1 137 ? 47.293 21.018 6.997 1.00 32.33 314 SER A C 1
ATOM 913 O O . SER A 1 137 ? 48.195 20.509 7.669 1.00 32.32 314 SER A O 1
ATOM 916 N N . SER A 1 138 ? 46.063 21.188 7.479 1.00 32.59 315 SER A N 1
ATOM 917 C CA . SER A 1 138 ? 45.689 20.596 8.795 1.00 31.05 315 SER A CA 1
ATOM 918 C C . SER A 1 138 ? 45.717 19.054 8.830 1.00 30.96 315 SER A C 1
ATOM 919 O O . SER A 1 138 ? 45.559 18.437 9.895 1.00 31.41 315 SER A O 1
ATOM 922 N N . ALA A 1 139 ? 45.970 18.435 7.686 1.00 28.94 316 ALA A N 1
ATOM 923 C CA . ALA A 1 139 ? 46.131 16.977 7.589 1.00 29.52 316 ALA A CA 1
ATOM 924 C C . ALA A 1 139 ? 47.446 16.489 8.240 1.00 33.56 316 ALA A C 1
ATOM 925 O O . ALA A 1 139 ? 47.602 15.300 8.568 1.00 33.31 316 ALA A O 1
ATOM 927 N N . TYR A 1 140 ? 48.382 17.420 8.416 1.00 31.77 317 TYR A N 1
ATOM 928 C CA . TYR A 1 140 ? 49.706 17.110 8.954 1.00 33.78 317 TYR A CA 1
ATOM 929 C C . TYR A 1 140 ? 49.669 17.022 10.476 1.00 31.41 317 TYR A C 1
ATOM 930 O O . TYR A 1 140 ? 49.144 17.908 11.137 1.00 34.84 317 TYR A O 1
ATOM 939 N N . SER A 1 141 ? 50.214 15.958 11.033 1.00 28.56 318 SER A N 1
ATOM 940 C CA . SER A 1 141 ? 50.428 15.943 12.477 1.00 29.46 318 SER A CA 1
ATOM 941 C C . SER A 1 141 ? 51.646 16.836 12.771 1.00 30.58 318 SER A C 1
ATOM 942 O O . SER A 1 141 ? 52.512 17.021 11.902 1.00 28.95 318 SER A O 1
ATOM 945 N N . ILE A 1 142 ? 51.719 17.369 13.988 1.00 28.10 319 ILE A N 1
ATOM 946 C CA . ILE A 1 142 ? 52.952 18.074 14.392 1.00 27.74 319 ILE A CA 1
ATOM 947 C C . ILE A 1 142 ? 54.154 17.142 14.442 1.00 27.66 319 ILE A C 1
ATOM 948 O O . ILE A 1 142 ? 55.287 17.568 14.115 1.00 28.72 319 ILE A O 1
ATOM 953 N N . GLU A 1 143 ? 53.953 15.873 14.808 1.00 28.32 320 GLU A N 1
ATOM 954 C CA . GLU A 1 143 ? 55.059 14.907 14.687 1.00 25.70 320 GLU A CA 1
ATOM 955 C C . GLU A 1 143 ? 55.617 14.869 13.267 1.00 27.58 320 GLU A C 1
ATOM 956 O O . GLU A 1 143 ? 56.848 14.806 13.046 1.00 27.66 320 GLU A O 1
ATOM 962 N N . SER A 1 144 ? 54.726 14.868 12.283 1.00 26.38 321 SER A N 1
ATOM 963 C CA . SER A 1 144 ? 55.180 14.781 10.888 1.00 26.74 321 SER A CA 1
ATOM 964 C C . SER A 1 144 ? 55.974 16.054 10.499 1.00 23.40 321 SER A C 1
ATOM 965 O O . SER A 1 144 ? 56.933 16.005 9.710 1.00 27.03 321 SER A O 1
ATOM 968 N N . VAL A 1 145 ? 55.553 17.183 11.061 1.00 25.15 322 VAL A N 1
ATOM 969 C CA . VAL A 1 145 ? 56.181 18.474 10.759 1.00 22.49 322 VAL A CA 1
ATOM 970 C C . VAL A 1 145 ? 57.629 18.441 11.320 1.00 25.06 322 VAL A C 1
ATOM 971 O O . VAL A 1 145 ? 58.580 18.714 10.600 1.00 23.47 322 VAL A O 1
ATOM 975 N N . ILE A 1 146 ? 57.770 18.034 12.581 1.00 23.57 323 ILE A N 1
ATOM 976 C CA . ILE A 1 146 ? 59.103 17.900 13.226 1.00 24.13 323 ILE A CA 1
ATOM 977 C C . ILE A 1 146 ? 60.024 16.972 12.420 1.00 25.11 323 ILE A C 1
ATOM 978 O O . ILE A 1 146 ? 61.210 17.269 12.179 1.00 23.50 323 ILE A O 1
ATOM 983 N N . MET A 1 147 ? 59.496 15.852 11.932 1.00 23.88 324 MET A N 1
ATOM 984 C CA . MET A 1 147 ? 60.349 14.902 11.213 1.00 21.76 324 MET A CA 1
ATOM 985 C C . MET A 1 147 ? 60.714 15.429 9.839 1.00 24.70 324 MET A C 1
ATOM 986 O O . MET A 1 147 ? 61.815 15.150 9.321 1.00 24.04 324 MET A O 1
ATOM 991 N N . GLN A 1 148 ? 59.789 16.167 9.231 1.00 23.36 325 GLN A N 1
ATOM 992 C CA . GLN A 1 148 ? 60.086 16.747 7.924 1.00 24.30 325 GLN A CA 1
ATOM 993 C C . GLN A 1 148 ? 61.154 17.818 8.010 1.00 24.44 325 GLN A C 1
ATOM 994 O O . GLN A 1 148 ? 61.965 17.949 7.115 1.00 23.91 325 GLN A O 1
ATOM 1000 N N . ILE A 1 149 ? 61.117 18.585 9.083 1.00 23.15 326 ILE A N 1
ATOM 1001 C CA . ILE A 1 149 ? 62.062 19.679 9.262 1.00 21.70 326 ILE A CA 1
ATOM 1002 C C . ILE A 1 149 ? 63.440 19.052 9.405 1.00 22.50 326 ILE A C 1
ATOM 1003 O O . ILE A 1 149 ? 64.394 19.480 8.755 1.00 20.63 326 ILE A O 1
ATOM 1008 N N . ASN A 1 150 ? 63.515 17.993 10.202 1.00 22.33 327 ASN A N 1
ATOM 1009 C CA . ASN A 1 150 ? 64.769 17.273 10.419 1.00 24.04 327 ASN A CA 1
ATOM 1010 C C . ASN A 1 150 ? 65.363 16.796 9.094 1.00 26.69 327 ASN A C 1
ATOM 1011 O O . ASN A 1 150 ? 66.550 17.052 8.783 1.00 24.49 327 ASN A O 1
ATOM 1016 N N . ALA A 1 151 ? 64.526 16.156 8.276 1.00 25.29 328 ALA A N 1
ATOM 1017 C CA . ALA A 1 151 ? 64.952 15.666 6.957 1.00 25.67 328 ALA A CA 1
ATOM 1018 C C . ALA A 1 151 ? 65.374 16.784 5.998 1.00 23.39 328 ALA A C 1
ATOM 1019 O O . ALA A 1 151 ? 66.338 16.633 5.247 1.00 25.05 328 ALA A O 1
ATOM 1021 N N . THR A 1 152 ? 64.677 17.912 6.060 1.00 20.80 329 THR A N 1
ATOM 1022 C CA . THR A 1 152 ? 64.868 19.006 5.091 1.00 22.33 329 THR A CA 1
ATOM 1023 C C . THR A 1 152 ? 66.117 19.824 5.408 1.00 24.56 329 THR A C 1
ATOM 1024 O O . THR A 1 152 ? 66.811 20.253 4.486 1.00 23.59 329 THR A O 1
ATOM 1028 N N . LEU A 1 153 ? 66.410 20.014 6.696 1.00 23.09 330 LEU A N 1
ATOM 1029 C CA . LEU A 1 153 ? 67.728 20.588 7.084 1.00 23.93 330 LEU A CA 1
ATOM 1030 C C . LEU A 1 153 ? 68.893 19.804 6.501 1.00 23.92 330 LEU A C 1
ATOM 1031 O O . LEU A 1 153 ? 69.839 20.388 5.991 1.00 22.74 330 LEU A O 1
ATOM 1036 N N . VAL A 1 154 ? 68.826 18.473 6.600 1.00 21.99 331 VAL A N 1
ATOM 1037 C CA . VAL A 1 154 ? 69.870 17.604 6.079 1.00 26.90 331 VAL A CA 1
ATOM 1038 C C . VAL A 1 154 ? 69.869 17.634 4.552 1.00 28.28 331 VAL A C 1
ATOM 1039 O O . VAL A 1 154 ? 70.930 17.781 3.921 1.00 24.92 331 VAL A O 1
ATOM 1043 N N . LYS A 1 155 ? 68.682 17.551 3.959 1.00 25.59 332 LYS A N 1
ATOM 1044 C CA . LYS A 1 155 ? 68.578 17.605 2.509 1.00 27.14 332 LYS A CA 1
ATOM 1045 C C . LYS A 1 155 ? 69.182 18.900 1.969 1.00 25.18 332 LYS A C 1
ATOM 1046 O O . LYS A 1 155 ? 69.835 18.871 0.924 1.00 25.75 332 LYS A O 1
ATOM 1052 N N . GLY A 1 156 ? 68.944 20.015 2.665 1.00 20.18 333 GLY A N 1
ATOM 1053 C CA . GLY A 1 156 ? 69.450 21.330 2.252 1.00 18.59 333 GLY A CA 1
ATOM 1054 C C . GLY A 1 156 ? 70.864 21.623 2.718 1.00 20.06 333 GLY A C 1
ATOM 1055 O O . GLY A 1 156 ? 71.332 22.764 2.647 1.00 22.61 333 GLY A O 1
ATOM 1056 N N . LYS A 1 157 ? 71.548 20.590 3.193 1.00 23.08 334 LYS A N 1
ATOM 1057 C CA . LYS A 1 157 ? 72.978 20.718 3.568 1.00 25.27 334 LYS A CA 1
ATOM 1058 C C . LYS A 1 157 ? 73.262 21.774 4.658 1.00 22.92 334 LYS A C 1
ATOM 1059 O O . LYS A 1 157 ? 74.218 22.582 4.559 1.00 20.43 334 LYS A O 1
ATOM 1065 N N . ALA A 1 158 ? 72.448 21.747 5.720 1.00 20.64 335 ALA A N 1
ATOM 1066 C CA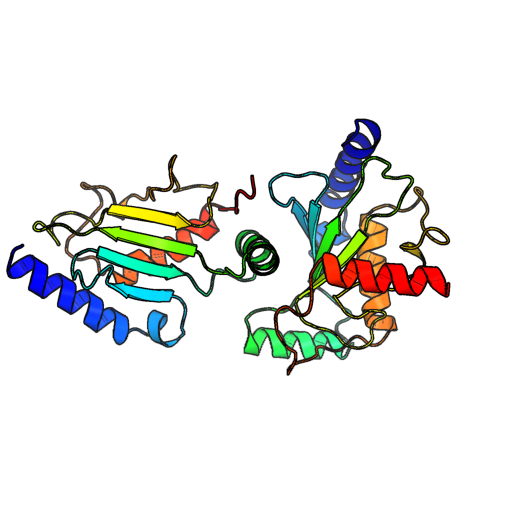 . ALA A 1 158 ? 72.670 22.646 6.883 1.00 19.80 335 ALA A CA 1
ATOM 1067 C C . ALA A 1 158 ? 74.067 22.416 7.485 1.00 22.76 335 ALA A C 1
ATOM 1068 O O . ALA A 1 158 ? 74.513 21.260 7.620 1.00 21.04 335 ALA A O 1
ATOM 1070 N N . ARG A 1 159 ? 74.742 23.516 7.826 1.00 20.43 336 ARG A N 1
ATOM 1071 C CA . ARG A 1 159 ? 76.049 23.486 8.533 1.00 20.08 336 ARG A CA 1
ATOM 1072 C C . ARG A 1 159 ? 76.001 24.458 9.687 1.00 20.89 336 ARG A C 1
ATOM 1073 O O . ARG A 1 159 ? 75.352 25.504 9.608 1.00 23.59 336 ARG A O 1
ATOM 1081 N N . VAL A 1 160 ? 76.729 24.172 10.763 1.00 20.70 337 VAL A N 1
ATOM 1082 C CA . VAL A 1 160 ? 76.806 25.135 11.861 1.00 17.63 337 VAL A CA 1
ATOM 1083 C C . VAL A 1 160 ? 77.718 26.297 11.508 1.00 20.33 337 VAL A C 1
ATOM 1084 O O . VAL A 1 160 ? 78.799 26.072 10.973 1.00 19.08 337 VAL A O 1
ATOM 1088 N N . GLN A 1 161 ? 77.292 27.527 11.785 1.00 21.03 338 GLN A N 1
ATOM 1089 C CA . GLN A 1 161 ? 78.149 28.690 11.637 1.00 24.49 338 GLN A CA 1
ATOM 1090 C C . GLN A 1 161 ? 78.940 28.947 12.932 1.00 25.95 338 GLN A C 1
ATOM 1091 O O . GLN A 1 161 ? 78.448 29.598 13.857 1.00 26.40 338 GLN A O 1
ATOM 1097 N N . PHE A 1 162 ? 80.169 28.431 13.009 1.00 26.02 339 PHE A N 1
ATOM 1098 C CA . PHE A 1 162 ? 80.914 28.497 14.264 1.00 27.39 339 PHE A CA 1
ATOM 1099 C C . PHE A 1 162 ? 81.383 29.903 14.729 1.00 33.37 339 PHE A C 1
ATOM 1100 O O . PHE A 1 162 ? 81.434 30.192 15.933 1.00 36.15 339 PHE A O 1
ATOM 1108 N N . GLY A 1 163 ? 81.727 30.773 13.800 1.00 35.83 340 GLY A N 1
ATOM 1109 C CA . GLY A 1 163 ? 82.113 32.137 14.202 1.00 43.27 340 GLY A CA 1
ATOM 1110 C C . GLY A 1 163 ? 80.939 33.073 14.464 1.00 46.95 340 GLY A C 1
ATOM 1111 O O . GLY A 1 163 ? 81.132 34.270 14.732 1.00 48.09 340 GLY A O 1
ATOM 1112 N N . ALA A 1 164 ? 79.725 32.526 14.412 1.00 48.47 341 ALA A N 1
ATOM 1113 C CA . ALA A 1 164 ? 78.512 33.335 14.285 1.00 50.96 341 ALA A CA 1
ATOM 1114 C C . ALA A 1 164 ? 78.108 34.086 15.523 1.00 53.19 341 ALA A C 1
ATOM 1115 O O . ALA A 1 164 ? 77.970 33.517 16.617 1.00 54.07 341 ALA A O 1
ATOM 1117 N N . ASN A 1 165 ? 77.871 35.372 15.298 1.00 55.30 342 ASN A N 1
ATOM 1118 C CA . ASN A 1 165 ? 77.314 36.280 16.275 1.00 56.99 342 ASN A CA 1
ATOM 1119 C C . ASN A 1 165 ? 76.164 35.636 17.035 1.00 56.76 342 ASN A C 1
ATOM 1120 O O . ASN A 1 165 ? 75.162 35.202 16.451 1.00 56.69 342 ASN A O 1
ATOM 1125 N N . LYS A 1 166 ? 76.336 35.536 18.347 1.00 57.14 343 LYS A N 1
ATOM 1126 C CA . LYS A 1 166 ? 75.265 35.054 19.195 1.00 56.94 343 LYS A CA 1
ATOM 1127 C C . LYS A 1 166 ? 74.188 36.134 19.243 1.00 55.59 343 LYS A C 1
ATOM 1128 O O . LYS A 1 166 ? 74.476 37.340 19.092 1.00 57.59 343 LYS A O 1
ATOM 1134 N N . ASN A 1 167 ? 72.950 35.685 19.413 1.00 50.01 344 ASN A N 1
ATOM 1135 C CA . ASN A 1 167 ? 71.762 36.548 19.372 1.00 46.29 344 ASN A CA 1
ATOM 1136 C C . ASN A 1 167 ? 71.401 37.243 18.045 1.00 40.19 344 ASN A C 1
ATOM 1137 O O . ASN A 1 167 ? 70.705 38.258 18.046 1.00 39.47 344 ASN A O 1
ATOM 1142 N N . GLN A 1 168 ? 71.830 36.683 16.919 1.00 33.64 345 GLN A N 1
ATOM 1143 C CA . GLN A 1 168 ? 71.244 37.100 15.649 1.00 31.03 345 GLN A CA 1
ATOM 1144 C C . GLN A 1 168 ? 69.891 36.432 15.366 1.00 29.22 345 GLN A C 1
ATOM 1145 O O . GLN A 1 168 ? 69.223 36.778 14.398 1.00 28.47 345 GLN A O 1
ATOM 1151 N N . TYR A 1 169 ? 69.513 35.469 16.195 1.00 25.26 346 TYR A N 1
ATOM 1152 C CA . TYR A 1 169 ? 68.254 34.748 16.030 1.00 24.48 346 TYR A CA 1
ATOM 1153 C C . TYR A 1 169 ? 67.282 35.197 17.123 1.00 26.86 346 TYR A C 1
ATOM 1154 O O . TYR A 1 169 ? 67.633 35.203 18.314 1.00 23.77 346 TYR A O 1
ATOM 1163 N N . ASN A 1 170 ? 66.069 35.577 16.703 1.00 28.76 347 ASN A N 1
ATOM 1164 C CA . ASN A 1 170 ? 64.928 35.871 17.601 1.00 28.37 347 ASN A CA 1
ATOM 1165 C C . ASN A 1 170 ? 63.647 35.941 16.788 1.00 30.33 347 ASN A C 1
ATOM 1166 O O . ASN A 1 170 ? 63.695 35.992 15.540 1.00 29.17 347 ASN A O 1
ATOM 1171 N N . LEU A 1 171 ? 62.509 35.961 17.482 1.00 30.46 348 LEU A N 1
ATOM 1172 C CA . LEU A 1 171 ? 61.206 36.009 16.818 1.00 30.13 348 LEU A CA 1
ATOM 1173 C C . LEU A 1 171 ? 61.078 37.164 15.829 1.00 30.88 348 LEU A C 1
ATOM 1174 O O . LEU A 1 171 ? 60.663 36.959 14.695 1.00 33.24 348 LEU A O 1
ATOM 1179 N N . ALA A 1 172 ? 61.443 38.371 16.247 1.00 31.73 349 ALA A N 1
ATOM 1180 C CA . ALA A 1 172 ? 61.304 39.556 15.399 1.00 33.59 349 ALA A CA 1
ATOM 1181 C C . ALA A 1 172 ? 62.004 39.434 14.042 1.00 33.74 349 ALA A C 1
ATOM 1182 O O . ALA A 1 172 ? 61.403 39.698 12.987 1.00 31.80 349 ALA A O 1
ATOM 1184 N N . ARG A 1 173 ? 63.275 39.038 14.081 1.00 30.50 350 ARG A N 1
ATOM 1185 C CA . ARG A 1 173 ? 64.079 38.918 12.885 1.00 30.24 350 ARG A CA 1
ATOM 1186 C C . ARG A 1 173 ? 63.632 37.753 12.011 1.00 28.32 350 ARG A C 1
ATOM 1187 O O . ARG A 1 173 ? 63.671 37.861 10.787 1.00 25.84 350 ARG A O 1
ATOM 1195 N N . ALA A 1 174 ? 63.226 36.645 12.632 1.00 25.88 351 ALA A N 1
ATOM 1196 C CA . ALA A 1 174 ? 62.694 35.508 11.866 1.00 25.31 351 ALA A CA 1
ATOM 1197 C C . ALA A 1 174 ? 61.396 35.932 11.122 1.00 28.57 351 ALA A C 1
ATOM 1198 O O . ALA A 1 174 ? 61.238 35.653 9.918 1.00 25.12 351 ALA A O 1
ATOM 1200 N N . GLN A 1 175 ? 60.496 36.626 11.833 1.00 27.84 352 GLN A N 1
ATOM 1201 C CA . GLN A 1 175 ? 59.261 37.162 11.219 1.00 30.22 352 GLN A CA 1
ATOM 1202 C C . GLN A 1 175 ? 59.559 38.074 10.034 1.00 30.53 352 GLN A C 1
ATOM 1203 O O . GLN A 1 175 ? 58.887 37.991 8.998 1.00 32.90 352 GLN A O 1
ATOM 1209 N N . GLN A 1 176 ? 60.559 38.938 10.176 1.00 29.65 353 GLN A N 1
ATOM 1210 C CA . GLN A 1 176 ? 60.944 39.857 9.111 1.00 31.25 353 GLN A CA 1
ATOM 1211 C C . GLN A 1 176 ? 61.402 39.091 7.855 1.00 30.89 353 GLN A C 1
ATOM 1212 O O . GLN A 1 176 ? 61.035 39.451 6.740 1.00 27.71 353 GLN A O 1
ATOM 1218 N N . SER A 1 177 ? 62.195 38.030 8.037 1.00 28.96 354 SER A N 1
ATOM 1219 C CA . SER A 1 177 ? 62.619 37.203 6.894 1.00 28.55 354 SER A CA 1
ATOM 1220 C C . SER A 1 177 ? 61.441 36.492 6.223 1.00 27.36 354 SER A C 1
ATOM 1221 O O . SER A 1 177 ? 61.319 36.481 4.997 1.00 29.14 354 SER A O 1
ATOM 1224 N N . TYR A 1 178 ? 60.573 35.912 7.041 1.00 26.63 355 TYR A N 1
ATOM 1225 C CA . TYR A 1 178 ? 59.416 35.178 6.545 1.00 29.30 355 TYR A CA 1
ATOM 1226 C C . TYR A 1 178 ? 58.524 36.155 5.777 1.00 29.95 355 TYR A C 1
ATOM 1227 O O . TYR A 1 178 ? 58.056 35.832 4.676 1.00 29.26 355 TYR A O 1
ATOM 1236 N N . ASN A 1 179 ? 58.311 37.343 6.333 1.00 29.75 356 ASN A N 1
ATOM 1237 C CA . ASN A 1 179 ? 57.543 38.375 5.607 1.00 32.43 356 ASN A CA 1
ATOM 1238 C C . ASN A 1 179 ? 58.144 38.756 4.248 1.00 33.65 356 ASN A C 1
ATOM 1239 O O . ASN A 1 179 ? 57.398 38.944 3.261 1.00 35.28 356 ASN A O 1
ATOM 1244 N N . SER A 1 180 ? 59.475 38.872 4.187 1.00 33.24 357 SER A N 1
ATOM 1245 C CA . SER A 1 180 ? 60.170 39.097 2.930 1.00 32.15 357 SER A CA 1
ATOM 1246 C C . SER A 1 180 ? 59.900 37.973 1.915 1.00 34.05 357 SER A C 1
ATOM 1247 O O . SER A 1 180 ? 59.648 38.254 0.749 1.00 31.29 357 SER A O 1
ATOM 1250 N N . ILE A 1 181 ? 59.964 36.713 2.348 1.00 33.35 358 ILE A N 1
ATOM 1251 C CA . ILE A 1 181 ? 59.682 35.611 1.421 1.00 35.21 358 ILE A CA 1
ATOM 1252 C C . ILE A 1 181 ? 58.254 35.671 0.871 1.00 36.25 358 ILE A C 1
ATOM 1253 O O . ILE A 1 181 ? 58.057 35.421 -0.315 1.00 35.33 358 ILE A O 1
ATOM 1258 N N . VAL A 1 182 ? 57.265 36.032 1.693 1.00 36.53 359 VAL A N 1
ATOM 1259 C CA . VAL A 1 182 ? 55.877 36.028 1.179 1.00 37.30 359 VAL A CA 1
ATOM 1260 C C . VAL A 1 182 ? 55.707 37.032 0.037 1.00 37.28 359 VAL A C 1
ATOM 1261 O O . VAL A 1 182 ? 54.874 36.837 -0.859 1.00 37.89 359 VAL A O 1
ATOM 1265 N N . GLN A 1 183 ? 56.530 38.078 0.047 1.00 36.03 360 GLN A N 1
ATOM 1266 C CA . GLN A 1 183 ? 56.458 39.112 -0.974 1.00 37.85 360 GLN A CA 1
ATOM 1267 C C . GLN A 1 183 ? 56.947 38.609 -2.322 1.00 38.80 360 GLN A C 1
ATOM 1268 O O . GLN A 1 183 ? 56.566 39.144 -3.364 1.00 38.33 360 GLN A O 1
ATOM 1274 N N . ILE A 1 184 ? 57.811 37.600 -2.310 1.00 38.20 361 ILE A N 1
ATOM 1275 C CA . ILE A 1 184 ? 58.339 37.089 -3.575 1.00 39.33 361 ILE A CA 1
ATOM 1276 C C . ILE A 1 184 ? 57.967 35.641 -3.882 1.00 38.67 361 ILE A C 1
ATOM 1277 O O . ILE A 1 184 ? 58.447 35.065 -4.859 1.00 38.06 361 ILE A O 1
ATOM 1282 N N . HIS A 1 185 ? 57.084 35.090 -3.059 1.00 39.60 362 HIS A N 1
ATOM 1283 C CA . HIS A 1 185 ? 56.670 33.696 -3.141 1.00 38.41 362 HIS A CA 1
ATOM 1284 C C . HIS A 1 185 ? 55.150 33.618 -3.222 1.00 42.15 362 HIS A C 1
ATOM 1285 O O . HIS A 1 185 ? 54.593 32.597 -3.639 1.00 43.49 362 HIS A O 1
ATOM 1292 N N . GLY B 1 24 ? 80.826 42.741 62.166 1.00 51.94 201 GLY B N 1
ATOM 1293 C CA . GLY B 1 24 ? 80.935 41.254 62.316 1.00 51.99 201 GLY B CA 1
ATOM 1294 C C . GLY B 1 24 ? 82.157 40.770 63.090 1.00 50.05 201 GLY B C 1
ATOM 1295 O O . GLY B 1 24 ? 82.971 41.563 63.576 1.00 54.12 201 GLY B O 1
ATOM 1296 N N . SER B 1 25 ? 82.300 39.458 63.199 1.00 47.82 202 SER B N 1
ATOM 1297 C CA . SER B 1 25 ? 83.386 38.899 63.983 1.00 41.64 202 SER B CA 1
ATOM 1298 C C . SER B 1 25 ? 84.611 38.553 63.130 1.00 40.11 202 SER B C 1
ATOM 1299 O O . SER B 1 25 ? 84.544 38.427 61.901 1.00 37.31 202 SER B O 1
ATOM 1302 N N . VAL B 1 26 ? 85.735 38.424 63.815 1.00 35.10 203 VAL B N 1
ATOM 1303 C CA . VAL B 1 26 ? 86.996 37.999 63.208 1.00 34.35 203 VAL B CA 1
ATOM 1304 C C . VAL B 1 26 ? 86.899 36.559 62.702 1.00 32.55 203 VAL B C 1
ATOM 1305 O O . VAL B 1 26 ? 87.359 36.255 61.605 1.00 28.39 203 VAL B O 1
ATOM 1309 N N . GLN B 1 27 ? 86.294 35.671 63.488 1.00 32.29 204 GLN B N 1
ATOM 1310 C CA . GLN B 1 27 ? 86.139 34.280 63.049 1.00 32.72 204 GLN B CA 1
ATOM 1311 C C . GLN B 1 27 ? 85.317 34.169 61.756 1.00 30.50 204 GLN B C 1
ATOM 1312 O O . GLN B 1 27 ? 85.702 33.411 60.864 1.00 29.13 204 GLN B O 1
ATOM 1318 N N . ALA B 1 28 ? 84.201 34.905 61.662 1.00 26.58 205 ALA B N 1
ATOM 1319 C CA . ALA B 1 28 ? 83.324 34.816 60.479 1.00 26.44 205 ALA B CA 1
ATOM 1320 C C . ALA B 1 28 ? 84.018 35.400 59.267 1.00 24.01 205 ALA B C 1
ATOM 1321 O O . ALA B 1 28 ? 83.957 34.840 58.168 1.00 21.33 205 ALA B O 1
ATOM 1323 N N . SER B 1 29 ? 84.622 36.573 59.484 1.00 22.87 206 SER B N 1
ATOM 1324 C CA . SER B 1 29 ? 85.504 37.217 58.519 1.00 22.71 206 SER B CA 1
ATOM 1325 C C . SER B 1 29 ? 86.495 36.222 57.951 1.00 21.14 206 SER B C 1
ATOM 1326 O O . SER B 1 29 ? 86.562 36.049 56.733 1.00 18.61 206 SER B O 1
ATOM 1329 N N . ASP B 1 30 ? 87.292 35.632 58.824 1.00 20.46 207 ASP B N 1
ATOM 1330 C CA . ASP B 1 30 ? 88.396 34.764 58.406 1.00 19.77 207 ASP B CA 1
ATOM 1331 C C . ASP B 1 30 ? 87.910 33.576 57.582 1.00 22.21 207 ASP B C 1
ATOM 1332 O O . ASP B 1 30 ? 88.470 33.258 56.522 1.00 18.76 207 ASP B O 1
ATOM 1337 N N . ARG B 1 31 ? 86.829 32.961 58.054 1.00 21.31 208 ARG B N 1
ATOM 1338 C CA . ARG B 1 31 ? 86.262 31.811 57.359 1.00 21.94 208 ARG B CA 1
ATOM 1339 C C . ARG B 1 31 ? 85.659 32.148 56.015 1.00 19.50 208 ARG B C 1
ATOM 1340 O O . ARG B 1 31 ? 85.921 31.441 55.061 1.00 19.37 208 ARG B O 1
ATOM 1348 N N . LEU B 1 32 ? 84.864 33.223 55.927 1.00 18.84 209 LEU B N 1
ATOM 1349 C CA . LEU B 1 32 ? 84.340 33.712 54.640 1.00 17.89 209 LEU B CA 1
ATOM 1350 C C . LEU B 1 32 ? 85.425 34.004 53.611 1.00 21.44 209 LEU B C 1
ATOM 1351 O O . LEU B 1 32 ? 85.245 33.744 52.426 1.00 18.50 209 LEU B O 1
ATOM 1356 N N . MET B 1 33 ? 86.529 34.632 54.048 1.00 17.29 210 MET B N 1
ATOM 1357 C CA . MET B 1 33 ? 87.635 34.885 53.161 1.00 16.47 210 MET B CA 1
ATOM 1358 C C . MET B 1 33 ? 88.278 33.572 52.708 1.00 16.68 210 MET B C 1
ATOM 1359 O O . MET B 1 33 ? 88.610 33.441 51.550 1.00 17.50 210 MET B O 1
ATOM 1364 N N . LYS B 1 34 ? 88.413 32.605 53.600 1.00 18.01 211 LYS B N 1
ATOM 1365 C CA . LYS B 1 34 ? 88.943 31.302 53.200 1.00 16.61 211 LYS B CA 1
ATOM 1366 C C . LYS B 1 34 ? 88.035 30.705 52.103 1.00 18.80 211 LYS B C 1
ATOM 1367 O O . LYS B 1 34 ? 88.513 30.203 51.102 1.00 18.35 211 LYS B O 1
ATOM 1373 N N . GLU B 1 35 ? 86.724 30.779 52.310 1.00 20.52 212 GLU B N 1
ATOM 1374 C CA . GLU B 1 35 ? 85.763 30.176 51.366 1.00 18.35 212 GLU B CA 1
ATOM 1375 C C . GLU B 1 35 ? 85.819 30.822 49.984 1.00 18.35 212 GLU B C 1
ATOM 1376 O O . GLU B 1 35 ? 85.802 30.148 48.952 1.00 17.03 212 GLU B O 1
ATOM 1382 N N . LEU B 1 36 ? 85.942 32.144 49.943 1.00 16.13 213 LEU B N 1
ATOM 1383 C CA . LEU B 1 36 ? 85.980 32.830 48.662 1.00 15.39 213 LEU B CA 1
ATOM 1384 C C . LEU B 1 36 ? 87.331 32.642 47.980 1.00 16.05 213 LEU B C 1
ATOM 1385 O O . LEU B 1 36 ? 87.371 32.450 46.773 1.00 17.52 213 LEU B O 1
ATOM 1390 N N . ARG B 1 37 ? 88.447 32.667 48.732 1.00 15.90 214 ARG B N 1
ATOM 1391 C CA . ARG B 1 37 ? 89.739 32.383 48.110 1.00 17.73 214 ARG B CA 1
ATOM 1392 C C . ARG B 1 37 ? 89.808 30.939 47.532 1.00 17.60 214 ARG B C 1
ATOM 1393 O O . ARG B 1 37 ? 90.379 30.703 46.428 1.00 16.89 214 ARG B O 1
ATOM 1401 N N . ASP B 1 38 ? 89.202 30.008 48.250 1.00 19.22 215 ASP B N 1
ATOM 1402 C CA . ASP B 1 38 ? 89.123 28.624 47.771 1.00 16.91 215 ASP B CA 1
ATOM 1403 C C . ASP B 1 38 ? 88.284 28.538 46.492 1.00 18.30 215 ASP B C 1
ATOM 1404 O O . ASP B 1 38 ? 88.640 27.825 45.550 1.00 19.27 215 ASP B O 1
ATOM 1409 N N . ILE B 1 39 ? 87.161 29.259 46.466 1.00 18.12 216 ILE B N 1
ATOM 1410 C CA . ILE B 1 39 ? 86.310 29.343 45.272 1.00 17.53 216 ILE B CA 1
ATOM 1411 C C . ILE B 1 39 ? 87.084 29.815 44.049 1.00 19.58 216 ILE B C 1
ATOM 1412 O O . ILE B 1 39 ? 86.989 29.203 42.986 1.00 18.35 216 ILE B O 1
ATOM 1417 N N . TYR B 1 40 ? 87.866 30.907 44.199 1.00 17.31 217 TYR B N 1
ATOM 1418 C CA . TYR B 1 40 ? 88.661 31.427 43.107 1.00 18.46 217 TYR B CA 1
ATOM 1419 C C . TYR B 1 40 ? 89.681 30.416 42.553 1.00 19.97 217 TYR B C 1
ATOM 1420 O O . TYR B 1 40 ? 90.063 30.473 41.372 1.00 23.26 217 TYR B O 1
ATOM 1429 N N . ARG B 1 41 ? 90.100 29.507 43.405 1.00 17.84 218 ARG B N 1
ATOM 1430 C CA . ARG B 1 41 ? 91.084 28.486 42.995 1.00 19.04 218 ARG B CA 1
ATOM 1431 C C . ARG B 1 41 ? 90.440 27.147 42.581 1.00 22.16 218 ARG B C 1
ATOM 1432 O O . ARG B 1 41 ? 91.152 26.197 42.228 1.00 23.32 218 ARG B O 1
ATOM 1440 N N . SER B 1 42 ? 89.109 27.066 42.602 1.00 20.03 219 SER B N 1
ATOM 1441 C CA . SER B 1 42 ? 88.430 25.757 42.363 1.00 17.30 219 SER B CA 1
ATOM 1442 C C . SER B 1 42 ? 88.263 25.440 40.881 1.00 20.96 219 SER B C 1
ATOM 1443 O O . SER B 1 42 ? 88.216 26.350 40.089 1.00 18.12 219 SER B O 1
ATOM 1446 N N . GLN B 1 43 ? 88.170 24.150 40.483 1.00 16.88 220 GLN B N 1
ATOM 1447 C CA . GLN B 1 43 ? 87.969 23.867 39.068 1.00 17.69 220 GLN B CA 1
ATOM 1448 C C . GLN B 1 43 ? 86.620 24.319 38.584 1.00 18.44 220 GLN B C 1
ATOM 1449 O O . GLN B 1 43 ? 86.503 24.767 37.458 1.00 18.82 220 GLN B O 1
ATOM 1455 N N . SER B 1 44 ? 85.601 24.196 39.431 1.00 18.36 221 SER B N 1
ATOM 1456 C CA . SER B 1 44 ? 84.263 24.636 39.069 1.00 14.90 221 SER B CA 1
ATOM 1457 C C . SER B 1 44 ? 84.237 26.109 38.665 1.00 19.07 221 SER B C 1
ATOM 1458 O O . SER B 1 44 ? 83.649 26.484 37.639 1.00 19.46 221 SER B O 1
ATOM 1461 N N . TYR B 1 45 ? 84.902 26.930 39.449 1.00 17.27 222 TYR B N 1
ATOM 1462 C CA . TYR B 1 45 ? 85.017 28.371 39.108 1.00 19.23 222 TYR B CA 1
ATOM 1463 C C . TYR B 1 45 ? 85.864 28.599 37.851 1.00 19.35 222 TYR B C 1
ATOM 1464 O O . TYR B 1 45 ? 85.512 29.406 36.995 1.00 19.22 222 TYR B O 1
ATOM 1473 N N . LYS B 1 46 ? 87.013 27.914 37.749 1.00 20.45 223 LYS B N 1
ATOM 1474 C CA . LYS B 1 46 ? 87.904 28.087 36.622 1.00 24.34 223 LYS B CA 1
ATOM 1475 C C . LYS B 1 46 ? 87.269 27.676 35.307 1.00 24.34 223 LYS B C 1
ATOM 1476 O O . LYS B 1 46 ? 87.567 28.261 34.276 1.00 25.39 223 LYS B O 1
ATOM 1482 N N . THR B 1 47 ? 86.385 26.671 35.339 1.00 21.49 224 THR B N 1
ATOM 1483 C CA . THR B 1 47 ? 85.694 26.231 34.132 1.00 23.29 224 THR B CA 1
ATOM 1484 C C . THR B 1 47 ? 84.472 27.119 33.819 1.00 23.68 224 THR B C 1
ATOM 1485 O O . THR B 1 47 ? 83.793 26.888 32.832 1.00 24.85 224 THR B O 1
ATOM 1489 N N . GLY B 1 48 ? 84.196 28.106 34.669 1.00 18.59 225 GLY B N 1
ATOM 1490 C CA . GLY B 1 48 ? 83.181 29.097 34.351 1.00 20.85 225 GLY B CA 1
ATOM 1491 C C . GLY B 1 48 ? 81.761 28.610 34.612 1.00 20.42 225 GLY B C 1
ATOM 1492 O O . GLY B 1 48 ? 80.805 29.181 34.069 1.00 19.42 225 GLY B O 1
ATOM 1493 N N . ILE B 1 49 ? 81.600 27.620 35.480 1.00 20.14 226 ILE B N 1
ATOM 1494 C CA . ILE B 1 49 ? 80.232 27.179 35.850 1.00 19.35 226 ILE B CA 1
ATOM 1495 C C . ILE B 1 49 ? 79.409 28.262 36.577 1.00 18.77 226 ILE B C 1
ATOM 1496 O O . ILE B 1 49 ? 78.190 28.332 36.436 1.00 17.78 226 ILE B O 1
ATOM 1501 N N . TYR B 1 50 ? 80.061 29.084 37.399 1.00 18.86 227 TYR B N 1
ATOM 1502 C CA . TYR B 1 50 ? 79.392 30.213 38.097 1.00 17.82 227 TYR B CA 1
ATOM 1503 C C . TYR B 1 50 ? 80.429 31.347 38.283 1.00 17.66 227 TYR B C 1
ATOM 1504 O O . TYR B 1 50 ? 81.634 31.118 38.224 1.00 18.00 227 TYR B O 1
ATOM 1513 N N . SER B 1 51 ? 79.947 32.558 38.477 1.00 18.83 228 SER B N 1
ATOM 1514 C CA . SER B 1 51 ? 80.829 33.680 38.863 1.00 21.24 228 SER B CA 1
ATOM 1515 C C . SER B 1 51 ? 80.365 34.179 40.238 1.00 18.46 228 SER B C 1
ATOM 1516 O O . SER B 1 51 ? 79.255 33.885 40.692 1.00 16.47 228 SER B O 1
ATOM 1519 N N . VAL B 1 52 ? 81.236 34.902 40.947 1.00 18.00 229 VAL B N 1
ATOM 1520 C CA . VAL B 1 52 ? 80.865 35.418 42.243 1.00 15.33 229 VAL B CA 1
ATOM 1521 C C . VAL B 1 52 ? 81.277 36.896 42.344 1.00 20.02 229 VAL B C 1
ATOM 1522 O O . VAL B 1 52 ? 82.412 37.239 42.011 1.00 19.98 229 VAL B O 1
ATOM 1526 N N . GLU B 1 53 ? 80.386 37.742 42.846 1.00 17.55 230 GLU B N 1
ATOM 1527 C CA . GLU B 1 53 ? 80.766 39.159 43.110 1.00 20.29 230 GLU B CA 1
ATOM 1528 C C . GLU B 1 53 ? 80.209 39.606 44.445 1.00 19.70 230 GLU B C 1
ATOM 1529 O O . GLU B 1 53 ? 79.111 39.208 44.848 1.00 18.93 230 GLU B O 1
ATOM 1535 N N . LEU B 1 54 ? 80.964 40.433 45.169 1.00 17.44 231 LEU B N 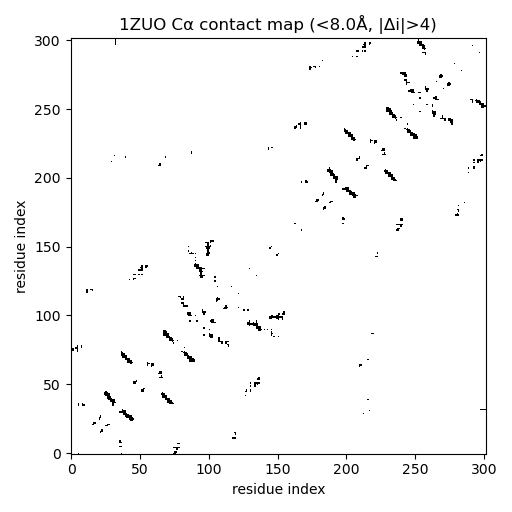1
ATOM 1536 C CA . LEU B 1 54 ? 80.441 40.970 46.401 1.00 16.19 231 LEU B CA 1
ATOM 1537 C C . LEU B 1 54 ? 79.355 42.001 46.059 1.00 21.02 231 LEU B C 1
ATOM 1538 O O . LEU B 1 54 ? 79.422 42.644 44.990 1.00 24.83 231 LEU B O 1
ATOM 1543 N N . ILE B 1 55 ? 78.374 42.147 46.941 1.00 18.80 232 ILE B N 1
ATOM 1544 C CA . ILE B 1 55 ? 77.315 43.166 46.723 1.00 19.48 232 ILE B CA 1
ATOM 1545 C C . ILE B 1 55 ? 77.645 44.434 47.466 1.00 22.02 232 ILE B C 1
ATOM 1546 O O . ILE B 1 55 ? 77.706 44.434 48.698 1.00 21.61 232 ILE B O 1
ATOM 1551 N N . ASN B 1 56 ? 77.837 45.516 46.707 1.00 23.18 233 ASN B N 1
ATOM 1552 C CA . ASN B 1 56 ? 78.275 46.805 47.270 1.00 27.73 233 ASN B CA 1
ATOM 1553 C C . ASN B 1 56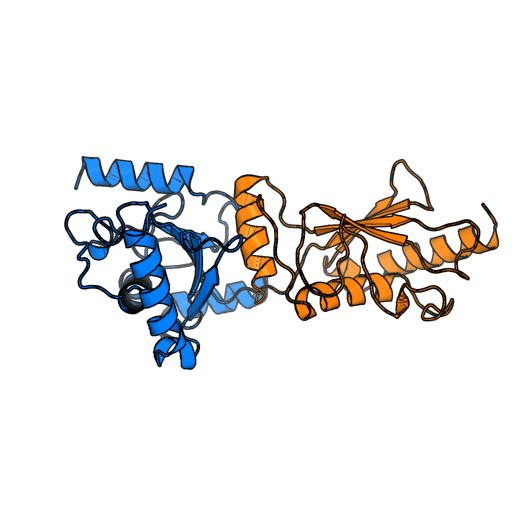 ? 79.457 46.631 48.234 1.00 25.28 233 ASN B C 1
ATOM 1554 O O . ASN B 1 56 ? 79.400 47.056 49.395 1.00 26.27 233 ASN B O 1
ATOM 1559 N N . ASP B 1 57 ? 80.482 45.923 47.752 1.00 25.43 234 ASP B N 1
ATOM 1560 C CA . ASP B 1 57 ? 81.720 45.619 48.504 1.00 24.70 234 ASP B CA 1
ATOM 1561 C C . ASP B 1 57 ? 81.594 44.794 49.819 1.00 22.58 234 ASP B C 1
ATOM 1562 O O . ASP B 1 57 ? 82.599 44.615 50.531 1.00 20.84 234 ASP B O 1
ATOM 1567 N N . SER B 1 58 ? 80.400 44.295 50.150 1.00 18.35 235 SER B N 1
ATOM 1568 C CA . SER B 1 58 ? 80.196 43.564 51.380 1.00 19.79 235 SER B CA 1
ATOM 1569 C C . SER B 1 58 ? 80.806 42.157 51.297 1.00 19.08 235 SER B C 1
ATOM 1570 O O . SER B 1 58 ? 80.463 41.347 50.397 1.00 19.53 235 SER B O 1
ATOM 1573 N N . LEU B 1 59 ? 81.645 41.826 52.271 1.00 16.83 236 LEU B N 1
ATOM 1574 C CA . LEU B 1 59 ? 82.131 40.462 52.386 1.00 18.58 236 LEU B CA 1
ATOM 1575 C C . LEU B 1 59 ? 81.013 39.467 52.761 1.00 19.73 236 LEU B C 1
ATOM 1576 O O . LEU B 1 59 ? 81.190 38.247 52.589 1.00 18.42 236 LEU B O 1
ATOM 1581 N N . TYR B 1 60 ? 79.908 39.977 53.315 1.00 21.05 237 TYR B N 1
ATOM 1582 C CA . TYR B 1 60 ? 78.814 39.163 53.857 1.00 19.94 237 TYR B CA 1
ATOM 1583 C C . TYR B 1 60 ? 77.616 38.985 52.914 1.00 20.33 237 TYR B C 1
ATOM 1584 O O . TYR B 1 60 ? 76.588 38.422 53.322 1.00 21.03 237 TYR B O 1
ATOM 1593 N N . ASP B 1 61 ? 77.740 39.481 51.688 1.00 19.52 238 ASP B N 1
ATOM 1594 C CA . ASP B 1 61 ? 76.607 39.472 50.747 1.00 19.79 238 ASP B CA 1
ATOM 1595 C C . ASP B 1 61 ? 77.135 39.278 49.360 1.00 18.88 238 ASP B C 1
ATOM 1596 O O . ASP B 1 61 ? 77.898 40.119 48.874 1.00 17.88 238 ASP B O 1
ATOM 1601 N N . TRP B 1 62 ? 76.788 38.138 48.736 1.00 16.66 239 TRP B N 1
ATOM 1602 C CA . TRP B 1 62 ? 77.346 37.821 47.420 1.00 16.52 239 TRP B CA 1
ATOM 1603 C C . TRP B 1 62 ? 76.282 37.634 46.374 1.00 19.84 239 TRP B C 1
ATOM 1604 O O . TRP B 1 62 ? 75.192 37.084 46.683 1.00 18.63 239 TRP B O 1
ATOM 1615 N N . HIS B 1 63 ? 76.609 38.063 45.151 1.00 16.45 240 HIS B N 1
ATOM 1616 C CA . HIS B 1 63 ? 75.875 37.635 43.961 1.00 17.98 240 HIS B CA 1
ATOM 1617 C C . HIS B 1 63 ? 76.603 36.471 43.314 1.00 17.97 240 HIS B C 1
ATOM 1618 O O . HIS B 1 63 ? 77.781 36.585 42.972 1.00 20.69 240 HIS B O 1
ATOM 1625 N N . VAL B 1 64 ? 75.899 35.345 43.143 1.00 17.35 241 VAL B N 1
ATOM 1626 C CA . VAL B 1 64 ? 76.475 34.208 42.432 1.00 15.62 241 VAL B CA 1
ATOM 1627 C C . VAL B 1 64 ? 75.601 33.939 41.195 1.00 17.91 241 VAL B C 1
ATOM 1628 O O . VAL B 1 64 ? 74.367 33.711 41.346 1.00 18.44 241 VAL B O 1
ATOM 1632 N N . LYS B 1 65 ? 76.223 33.979 40.019 1.00 18.35 242 LYS B N 1
ATOM 1633 C CA . LYS B 1 65 ? 75.535 33.737 38.739 1.00 19.54 242 LYS B CA 1
ATOM 1634 C C . LYS B 1 65 ? 75.819 32.329 38.267 1.00 21.76 242 LYS B C 1
ATOM 1635 O O . LYS B 1 65 ? 76.974 31.944 38.072 1.00 18.39 242 LYS B O 1
ATOM 1641 N N . LEU B 1 66 ? 74.758 31.540 38.075 1.00 19.37 243 LEU B N 1
ATOM 1642 C CA . LEU B 1 66 ? 74.926 30.197 37.503 1.00 18.22 243 LEU B CA 1
ATOM 1643 C C . LEU B 1 66 ? 74.925 30.339 35.989 1.00 20.14 243 LEU B C 1
ATOM 1644 O O . LEU B 1 66 ? 73.922 30.726 35.385 1.00 20.79 243 LEU B O 1
ATOM 1649 N N . GLN B 1 67 ? 76.071 30.059 35.391 1.00 17.69 244 GLN B N 1
ATOM 1650 C CA . GLN B 1 67 ? 76.328 30.396 33.991 1.00 20.88 244 GLN B CA 1
ATOM 1651 C C . GLN B 1 67 ? 76.343 29.197 33.065 1.00 20.85 244 GLN B C 1
ATOM 1652 O O . GLN B 1 67 ? 76.465 29.369 31.837 1.00 23.99 244 GLN B O 1
ATOM 1658 N N . LYS B 1 68 ? 76.279 27.980 33.609 1.00 19.34 245 LYS B N 1
ATOM 1659 C CA . LYS B 1 68 ? 76.398 26.784 32.779 1.00 24.36 245 LYS B CA 1
ATOM 1660 C C . LYS B 1 68 ? 75.426 25.706 33.232 1.00 26.02 245 LYS B C 1
ATOM 1661 O O . LYS B 1 68 ? 75.832 24.601 33.644 1.00 30.32 245 LYS B O 1
ATOM 1667 N N . VAL B 1 69 ? 74.141 26.011 33.188 1.00 26.62 246 VAL B N 1
ATOM 1668 C CA . VAL B 1 69 ? 73.165 24.974 33.573 1.00 26.20 246 VAL B CA 1
ATOM 1669 C C . VAL B 1 69 ? 73.107 23.865 32.494 1.00 26.02 246 VAL B C 1
ATOM 1670 O O . VAL B 1 69 ? 73.314 24.145 31.303 1.00 24.67 246 VAL B O 1
ATOM 1674 N N . ASP B 1 70 ? 72.894 22.624 32.941 1.00 25.61 247 ASP B N 1
ATOM 1675 C CA . ASP B 1 70 ? 72.847 21.402 32.108 1.00 25.68 247 ASP B CA 1
ATOM 1676 C C . ASP B 1 70 ? 72.190 21.680 30.747 1.00 23.54 247 ASP B C 1
ATOM 1677 O O . ASP B 1 70 ? 71.024 22.001 30.709 1.00 25.95 247 ASP B O 1
ATOM 1682 N N . PRO B 1 71 ? 72.939 21.561 29.635 1.00 23.61 248 PRO B N 1
ATOM 1683 C CA . PRO B 1 71 ? 72.361 21.932 28.335 1.00 25.99 248 PRO B CA 1
ATOM 1684 C C . PRO B 1 71 ? 71.231 21.008 27.880 1.00 25.88 248 PRO B C 1
ATOM 1685 O O . PRO B 1 71 ? 70.484 21.364 26.968 1.00 26.97 248 PRO B O 1
ATOM 1689 N N . ASP B 1 72 ? 71.103 19.842 28.506 1.00 26.73 249 ASP B N 1
ATOM 1690 C CA . ASP B 1 72 ? 70.005 18.905 28.172 1.00 28.33 249 ASP B CA 1
ATOM 1691 C C . ASP B 1 72 ? 68.709 19.145 28.950 1.00 29.43 249 ASP B C 1
ATOM 1692 O O . ASP B 1 72 ? 67.700 18.464 28.705 1.00 25.64 249 ASP B O 1
ATOM 1697 N N . SER B 1 73 ? 68.718 20.140 29.845 1.00 25.43 250 SER B N 1
ATOM 1698 C CA . SER B 1 73 ? 67.573 20.447 30.684 1.00 23.06 250 SER B CA 1
ATOM 1699 C C . SER B 1 73 ? 66.602 21.417 30.011 1.00 23.08 250 SER B C 1
ATOM 1700 O O . SER B 1 73 ? 67.023 22.328 29.259 1.00 19.54 250 SER B O 1
ATOM 1703 N N . PRO B 1 74 ? 65.279 21.243 30.254 1.00 21.32 251 PRO B N 1
ATOM 1704 C CA . PRO B 1 74 ? 64.329 22.243 29.812 1.00 22.43 251 PRO B CA 1
ATOM 1705 C C . PRO B 1 74 ? 64.622 23.608 30.430 1.00 22.73 251 PRO B C 1
ATOM 1706 O O . PRO B 1 74 ? 64.411 24.607 29.804 1.00 20.50 251 PRO B O 1
ATOM 1710 N N . LEU B 1 75 ? 65.185 23.651 31.641 1.00 23.92 252 LEU B N 1
ATOM 1711 C CA . LEU B 1 75 ? 65.614 24.947 32.195 1.00 20.92 252 LEU B CA 1
ATOM 1712 C C . LEU B 1 75 ? 66.568 25.670 31.236 1.00 18.68 252 LEU B C 1
ATOM 1713 O O . LEU B 1 75 ? 66.433 26.859 31.021 1.00 19.10 252 LEU B O 1
ATOM 1718 N N . HIS B 1 76 ? 67.548 24.953 30.706 1.00 19.25 253 HIS B N 1
ATOM 1719 C CA . HIS B 1 76 ? 68.518 25.572 29.770 1.00 19.67 253 HIS B CA 1
ATOM 1720 C C . HIS B 1 76 ? 67.807 26.152 28.537 1.00 19.66 253 HIS B C 1
ATOM 1721 O O . HIS B 1 76 ? 68.085 27.255 28.123 1.00 18.49 253 HIS B O 1
ATOM 1728 N N . SER B 1 77 ? 66.853 25.411 27.977 1.00 20.88 254 SER B N 1
ATOM 1729 C CA . SER B 1 77 ? 66.071 25.937 26.859 1.00 18.26 254 SER B CA 1
ATOM 1730 C C . SER B 1 77 ? 65.312 27.201 27.225 1.00 20.49 254 SER B C 1
ATOM 1731 O O . SER B 1 77 ? 65.329 28.161 26.466 1.00 18.61 254 SER B O 1
ATOM 1734 N N . ASP B 1 78 ? 64.648 27.237 28.397 1.00 21.21 255 ASP B N 1
ATOM 1735 C CA . ASP B 1 78 ? 63.988 28.487 28.835 1.00 20.14 255 ASP B CA 1
ATOM 1736 C C . ASP B 1 78 ? 64.954 29.668 28.860 1.00 18.95 255 ASP B C 1
ATOM 1737 O O . ASP B 1 78 ? 64.610 30.781 28.447 1.00 19.28 255 ASP B O 1
ATOM 1742 N N . LEU B 1 79 ? 66.162 29.423 29.378 1.00 19.91 256 LEU B N 1
ATOM 1743 C CA . LEU B 1 79 ? 67.181 30.485 29.494 1.00 20.50 256 LEU B CA 1
ATOM 1744 C C . LEU B 1 79 ? 67.637 31.029 28.136 1.00 21.25 256 LEU B C 1
ATOM 1745 O O . LEU B 1 79 ? 68.013 32.197 28.027 1.00 21.78 256 LEU B O 1
ATOM 1750 N N . GLN B 1 80 ? 67.569 30.191 27.092 1.00 21.61 257 GLN B N 1
ATOM 1751 C CA . GLN B 1 80 ? 67.902 30.638 25.729 1.00 21.51 257 GLN B CA 1
ATOM 1752 C C . GLN B 1 80 ? 66.830 31.600 25.198 1.00 23.51 257 GLN B C 1
ATOM 1753 O O . GLN B 1 80 ? 67.141 32.553 24.488 1.00 22.13 257 GLN B O 1
ATOM 1759 N N . ILE B 1 81 ? 65.569 31.335 25.522 1.00 24.57 258 ILE B N 1
ATOM 1760 C CA . ILE B 1 81 ? 64.481 32.279 25.214 1.00 24.70 258 ILE B CA 1
ATOM 1761 C C . ILE B 1 81 ? 64.605 33.571 26.043 1.00 26.56 258 ILE B C 1
ATOM 1762 O O . ILE B 1 81 ? 64.486 34.699 25.517 1.00 24.71 258 ILE B O 1
ATOM 1767 N N . LEU B 1 82 ? 64.899 33.427 27.329 1.00 26.63 259 LEU B N 1
ATOM 1768 C CA . LEU B 1 82 ? 65.151 34.597 28.172 1.00 26.60 259 LEU B CA 1
ATOM 1769 C C . LEU B 1 82 ? 66.305 35.448 27.627 1.00 26.17 259 LEU B C 1
ATOM 1770 O O . LEU B 1 82 ? 66.239 36.680 27.644 1.00 27.31 259 LEU B O 1
ATOM 1775 N N . LYS B 1 83 ? 67.356 34.799 27.126 1.00 27.15 260 LYS B N 1
ATOM 1776 C CA . LYS B 1 83 ? 68.466 35.531 26.505 1.00 26.54 260 LYS B CA 1
ATOM 1777 C C . LYS B 1 83 ? 67.975 36.391 25.338 1.00 28.09 260 LYS B C 1
ATOM 1778 O O . LYS B 1 83 ? 68.364 37.540 25.220 1.00 29.24 260 LYS B O 1
ATOM 1784 N N . GLU B 1 84 ? 67.132 35.826 24.478 1.00 27.80 261 GLU B N 1
ATOM 1785 C CA . GLU B 1 84 ? 66.533 36.594 23.385 1.00 29.28 261 GLU B CA 1
ATOM 1786 C C . GLU B 1 84 ? 65.708 37.758 23.906 1.00 31.26 261 GLU B C 1
ATOM 1787 O O . GLU B 1 84 ? 65.812 38.864 23.389 1.00 35.81 261 GLU B O 1
ATOM 1793 N N . LYS B 1 85 ? 64.867 37.492 24.909 1.00 34.08 262 LYS B N 1
ATOM 1794 C CA . LYS B 1 85 ? 63.848 38.432 25.380 1.00 37.93 262 LYS B CA 1
ATOM 1795 C C . LYS B 1 85 ? 64.399 39.502 26.311 1.00 40.46 262 LYS B C 1
ATOM 1796 O O . LYS B 1 85 ? 63.890 40.629 26.329 1.00 40.27 262 LYS B O 1
ATOM 1802 N N . GLU B 1 86 ? 65.445 39.164 27.066 1.00 41.30 263 GLU B N 1
ATOM 1803 C CA . GLU B 1 86 ? 65.944 40.047 28.131 1.00 43.57 263 GLU B CA 1
ATOM 1804 C C . GLU B 1 86 ? 67.456 40.234 28.171 1.00 41.50 263 GLU B C 1
ATOM 1805 O O . GLU B 1 86 ? 67.945 41.120 28.858 1.00 43.04 263 GLU B O 1
ATOM 1811 N N . GLY B 1 87 ? 68.198 39.398 27.461 1.00 38.47 264 GLY B N 1
ATOM 1812 C CA . GLY B 1 87 ? 69.649 39.521 27.419 1.00 39.35 264 GLY B CA 1
ATOM 1813 C C . GLY B 1 87 ? 70.337 38.717 28.514 1.00 38.65 264 GLY B C 1
ATOM 1814 O O . GLY B 1 87 ? 71.559 38.715 28.610 1.00 40.34 264 GLY B O 1
ATOM 1815 N N . ILE B 1 88 ? 69.542 38.025 29.328 1.00 37.50 265 ILE B N 1
ATOM 1816 C CA . ILE B 1 88 ? 70.036 37.269 30.490 1.00 35.47 265 ILE B CA 1
ATOM 1817 C C . ILE B 1 88 ? 69.938 35.761 30.190 1.00 34.03 265 ILE B C 1
ATOM 1818 O O . ILE B 1 88 ? 68.851 35.283 29.854 1.00 34.08 265 ILE B O 1
ATOM 1823 N N . GLU B 1 89 ? 71.042 35.018 30.319 1.00 30.38 266 GLU B N 1
ATOM 1824 C CA . GLU B 1 89 ? 70.964 33.553 30.241 1.00 32.06 266 GLU B CA 1
ATOM 1825 C C . GLU B 1 89 ? 71.462 32.823 31.496 1.00 28.37 266 GLU B C 1
ATOM 1826 O O . GLU B 1 89 ? 71.742 31.613 31.445 1.00 27.85 266 GLU B O 1
ATOM 1832 N N . TYR B 1 90 ? 71.546 33.539 32.616 1.00 28.57 267 TYR B N 1
ATOM 1833 C CA . TYR B 1 90 ? 72.052 32.957 33.851 1.00 25.38 267 TYR B CA 1
ATOM 1834 C C . TYR B 1 90 ? 70.967 32.988 34.907 1.00 24.10 267 TYR B C 1
ATOM 1835 O O . TYR B 1 90 ? 69.961 33.689 34.746 1.00 22.36 267 TYR B O 1
ATOM 1844 N N . ILE B 1 91 ? 71.185 32.244 35.988 1.00 20.45 268 ILE B N 1
ATOM 1845 C CA . ILE B 1 91 ? 70.317 32.354 37.166 1.00 20.18 268 ILE B CA 1
ATOM 1846 C C . ILE B 1 91 ? 71.108 33.107 38.215 1.00 22.72 268 ILE B C 1
ATOM 1847 O O . ILE B 1 91 ? 72.261 32.745 38.481 1.00 20.35 268 ILE B O 1
ATOM 1852 N N . LEU B 1 92 ? 70.517 34.152 38.780 1.00 20.72 269 LEU B N 1
ATOM 1853 C CA . LEU B 1 92 ? 71.252 34.951 39.769 1.00 21.76 269 LEU B CA 1
ATOM 1854 C C . LEU B 1 92 ? 70.807 34.591 41.175 1.00 19.81 269 LEU B C 1
ATOM 1855 O O . LEU B 1 92 ? 69.606 34.669 41.504 1.00 21.12 269 LEU B O 1
ATOM 1860 N N . LEU B 1 93 ? 71.784 34.248 42.025 1.00 16.72 270 LEU B N 1
ATOM 1861 C CA . LEU B 1 93 ? 71.564 33.904 43.407 1.00 15.14 270 LEU B CA 1
ATOM 1862 C C . LEU B 1 93 ? 72.115 34.985 44.338 1.00 19.89 270 LEU B C 1
ATOM 1863 O O . LEU B 1 93 ? 73.136 35.601 44.038 1.00 18.80 270 LEU B O 1
ATOM 1868 N N . ASN B 1 94 ? 71.424 35.222 45.441 1.00 19.22 271 ASN B N 1
ATOM 1869 C CA . ASN B 1 94 ? 71.945 36.106 46.508 1.00 21.16 271 ASN B CA 1
ATOM 1870 C C . ASN B 1 94 ? 72.248 35.261 47.734 1.00 20.20 271 ASN B C 1
ATOM 1871 O O . ASN B 1 94 ? 71.406 34.509 48.216 1.00 18.88 271 ASN B O 1
ATOM 1876 N N . PHE B 1 95 ? 73.501 35.317 48.205 1.00 18.21 272 PHE B N 1
ATOM 1877 C CA . PHE B 1 95 ? 73.905 34.638 49.425 1.00 16.88 272 PHE B CA 1
ATOM 1878 C C . PHE B 1 95 ? 74.063 35.696 50.490 1.00 19.36 272 PHE B C 1
ATOM 1879 O O . PHE B 1 95 ? 74.798 36.663 50.283 1.00 19.22 272 PHE B O 1
ATOM 1887 N N . SER B 1 96 ? 73.387 35.544 51.629 1.00 19.90 273 SER B N 1
ATOM 1888 C CA . SER B 1 96 ? 73.557 36.472 52.742 1.00 21.53 273 SER B CA 1
ATOM 1889 C C . SER B 1 96 ? 74.137 35.688 53.930 1.00 21.92 273 SER B C 1
ATOM 1890 O O . SER B 1 96 ? 73.555 34.691 54.367 1.00 20.16 273 SER B O 1
ATOM 1893 N N . PHE B 1 97 ? 75.289 36.138 54.444 1.00 20.21 274 PHE B N 1
ATOM 1894 C CA . PHE B 1 97 ? 75.961 35.491 55.568 1.00 21.01 274 PHE B CA 1
ATOM 1895 C C . PHE B 1 97 ? 75.801 36.413 56.770 1.00 27.00 274 PHE B C 1
ATOM 1896 O O . PHE B 1 97 ? 75.546 37.617 56.617 1.00 28.72 274 PHE B O 1
ATOM 1904 N N . LYS B 1 98 ? 75.941 35.861 57.961 1.00 33.06 275 LYS B N 1
ATOM 1905 C CA . LYS B 1 98 ? 75.763 36.654 59.184 1.00 38.92 275 LYS B CA 1
ATOM 1906 C C . LYS B 1 98 ? 76.998 36.522 60.094 1.00 41.94 275 LYS B C 1
ATOM 1907 O O . LYS B 1 98 ? 77.902 35.728 59.808 1.00 37.31 275 LYS B O 1
ATOM 1913 N N . ASP B 1 99 ? 77.054 37.317 61.168 1.00 46.28 276 ASP B N 1
ATOM 1914 C CA . ASP B 1 99 ? 78.241 37.350 62.046 1.00 50.15 276 ASP B CA 1
ATOM 1915 C C . ASP B 1 99 ? 78.465 35.999 62.730 1.00 50.47 276 ASP B C 1
ATOM 1916 O O . ASP B 1 99 ? 79.533 35.736 63.286 1.00 52.11 276 ASP B O 1
ATOM 1921 N N . ASN B 1 100 ? 77.447 35.149 62.664 1.00 50.25 277 ASN B N 1
ATOM 1922 C CA . ASN B 1 100 ? 77.459 33.808 63.240 1.00 50.95 277 ASN B CA 1
ATOM 1923 C C . ASN B 1 100 ? 78.088 32.732 62.313 1.00 49.17 277 ASN B C 1
ATOM 1924 O O . ASN B 1 100 ? 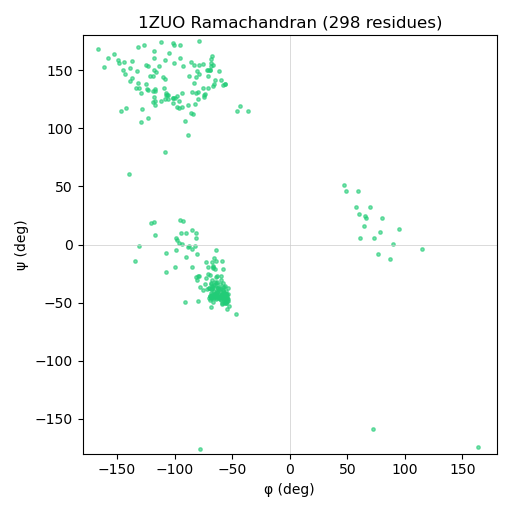78.219 31.556 62.698 1.00 49.40 277 ASN B O 1
ATOM 1929 N N . PHE B 1 101 ? 78.467 33.131 61.096 1.00 42.97 278 PHE B N 1
ATOM 1930 C CA . PHE B 1 101 ? 79.049 32.197 60.142 1.00 37.75 278 PHE B CA 1
ATOM 1931 C C . PHE B 1 101 ? 80.387 31.731 60.726 1.00 35.78 278 PHE B C 1
ATOM 1932 O O . PHE B 1 101 ? 81.109 32.523 61.346 1.00 37.50 278 PHE B O 1
ATOM 1940 N N . PRO B 1 102 ? 80.737 30.451 60.557 1.00 35.20 279 PRO B N 1
ATOM 1941 C CA . PRO B 1 102 ? 80.106 29.401 59.772 1.00 32.11 279 PRO B CA 1
ATOM 1942 C C . PRO B 1 102 ? 79.169 28.523 60.594 1.00 30.31 279 PRO B C 1
ATOM 1943 O O . PRO B 1 102 ? 78.884 27.385 60.197 1.00 28.20 279 PRO B O 1
ATOM 1947 N N . PHE B 1 103 ? 78.695 29.020 61.728 1.00 32.35 280 PHE B N 1
ATOM 1948 C CA . PHE B 1 103 ? 77.910 28.132 62.590 1.00 36.62 280 PHE B CA 1
ATOM 1949 C C . PHE B 1 103 ? 76.46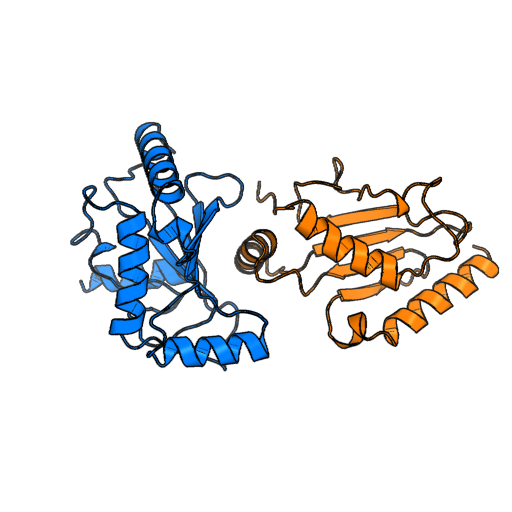3 27.997 62.104 1.00 35.79 280 PHE B C 1
ATOM 1950 O O . PHE B 1 103 ? 75.817 26.956 62.310 1.00 34.50 280 PHE B O 1
ATOM 1958 N N . ASP B 1 104 ? 75.982 29.029 61.421 1.00 33.36 281 ASP B N 1
ATOM 1959 C CA . ASP B 1 104 ? 74.664 28.988 60.800 1.00 32.71 281 ASP B CA 1
ATOM 1960 C C . ASP B 1 104 ? 74.807 29.090 59.297 1.00 29.38 281 ASP B C 1
ATOM 1961 O O . ASP B 1 104 ? 75.732 29.749 58.801 1.00 25.78 281 ASP B O 1
ATOM 1966 N N . PRO B 1 105 ? 73.884 28.455 58.554 1.00 26.18 282 PRO B N 1
ATOM 1967 C CA . PRO B 1 105 ? 73.998 28.461 57.085 1.00 24.08 282 PRO B CA 1
ATOM 1968 C C . PRO B 1 105 ? 73.771 29.842 56.462 1.00 22.46 282 PRO B C 1
ATOM 1969 O O . PRO B 1 105 ? 73.091 30.680 57.061 1.00 23.05 282 PRO B O 1
ATOM 1973 N N . PRO B 1 106 ? 74.254 30.060 55.227 1.00 23.48 283 PRO B N 1
ATOM 1974 C CA . PRO B 1 106 ? 73.831 31.306 54.546 1.00 23.13 283 PRO B CA 1
ATOM 1975 C C . PRO B 1 106 ? 72.338 31.234 54.206 1.00 25.46 283 PRO B C 1
ATOM 1976 O O . PRO B 1 106 ? 71.810 30.128 54.071 1.00 23.33 283 PRO B O 1
ATOM 1980 N N . PHE B 1 107 ? 71.677 32.381 54.105 1.00 23.98 284 PHE B N 1
ATOM 1981 C CA . PHE B 1 107 ? 70.343 32.469 53.473 1.00 26.54 284 PHE B CA 1
ATOM 1982 C C . PHE B 1 107 ? 70.551 32.701 51.984 1.00 23.48 284 PHE B C 1
ATOM 1983 O O . PHE B 1 107 ? 71.157 33.698 51.568 1.00 22.16 284 PHE B O 1
ATOM 1991 N N . VAL B 1 108 ? 70.041 31.775 51.184 1.00 21.54 285 VAL B N 1
ATOM 1992 C CA . VAL B 1 108 ? 70.242 31.840 49.750 1.00 22.34 285 VAL B CA 1
ATOM 1993 C C . VAL B 1 108 ? 68.872 32.005 49.084 1.00 24.17 285 VAL B C 1
ATOM 1994 O O . VAL B 1 108 ? 67.918 31.321 49.461 1.00 24.24 285 VAL B O 1
ATOM 1998 N N . ARG B 1 109 ? 68.782 32.928 48.130 1.00 22.78 286 ARG B N 1
ATOM 1999 C CA . ARG B 1 109 ? 67.587 33.083 47.337 1.00 24.68 286 ARG B CA 1
ATOM 2000 C C . ARG B 1 109 ? 67.882 33.325 45.877 1.00 23.10 286 ARG B C 1
ATOM 2001 O O . ARG B 1 109 ? 68.950 33.867 45.498 1.00 20.74 286 ARG B O 1
ATOM 2009 N N . VAL B 1 110 ? 66.943 32.917 45.026 1.00 21.62 287 VAL B N 1
ATOM 2010 C CA . VAL B 1 110 ? 67.053 33.222 43.606 1.00 22.71 287 VAL B CA 1
ATOM 2011 C C . VAL B 1 110 ? 66.543 34.638 43.409 1.00 24.63 287 VAL B C 1
ATOM 2012 O O . VAL B 1 110 ? 65.378 34.934 43.719 1.00 27.68 287 VAL B O 1
ATOM 2016 N N . VAL B 1 111 ? 67.392 35.516 42.888 1.00 24.47 288 VAL B N 1
ATOM 2017 C CA . VAL B 1 111 ? 67.023 36.915 42.610 1.00 26.05 288 VAL B CA 1
ATOM 2018 C C . VAL B 1 111 ? 66.237 37.013 41.293 1.00 29.50 288 VAL B C 1
ATOM 2019 O O . VAL B 1 111 ? 65.168 37.636 41.231 1.00 29.36 288 VAL B O 1
ATOM 2023 N N . LEU B 1 112 ? 66.774 36.384 40.250 1.00 30.09 289 LEU B N 1
ATOM 2024 C CA . LEU B 1 112 ? 66.147 36.369 38.909 1.00 28.10 289 LEU B CA 1
ATOM 2025 C C . LEU B 1 112 ? 66.762 35.215 38.112 1.00 28.63 289 LEU B C 1
ATOM 2026 O O . LEU B 1 112 ? 67.879 34.791 38.416 1.00 27.84 289 LEU B O 1
ATOM 2031 N N . PRO B 1 113 ? 66.022 34.653 37.130 1.00 27.51 290 PRO B N 1
ATOM 2032 C CA . PRO B 1 113 ? 64.628 35.000 36.826 1.00 27.33 290 PRO B CA 1
ATOM 2033 C C . PRO B 1 113 ? 63.694 34.330 37.837 1.00 29.21 290 PRO B C 1
ATOM 2034 O O . PRO B 1 113 ? 64.157 33.644 38.746 1.00 30.10 290 PRO B O 1
ATOM 2038 N N . VAL B 1 114 ? 62.377 34.477 37.666 1.00 30.29 291 VAL B N 1
ATOM 2039 C CA . VAL B 1 114 ? 61.448 33.757 38.527 1.00 30.12 291 VAL B CA 1
ATOM 2040 C C . VAL B 1 114 ? 61.406 32.276 38.148 1.00 29.94 291 VAL B C 1
ATOM 2041 O O . VAL B 1 114 ? 61.220 31.942 36.985 1.00 32.63 291 VAL B O 1
ATOM 2045 N N . LEU B 1 115 ? 61.578 31.386 39.122 1.00 30.20 292 LEU B N 1
ATOM 2046 C CA . LEU B 1 115 ? 61.614 29.935 38.854 1.00 30.44 292 LEU B CA 1
ATOM 2047 C C . LEU B 1 115 ? 60.513 29.136 39.563 1.00 35.86 292 LEU B C 1
ATOM 2048 O O . LEU B 1 115 ? 60.152 29.460 40.695 1.00 37.32 292 LEU B O 1
ATOM 2053 N N . SER B 1 116 ? 60.016 28.082 38.908 1.00 36.99 293 SER B N 1
ATOM 2054 C CA . SER B 1 116 ? 59.112 27.112 39.542 1.00 40.02 293 SER B CA 1
ATOM 2055 C C . SER B 1 116 ? 59.655 25.698 39.457 1.00 40.64 293 SER B C 1
ATOM 2056 O O . SER B 1 116 ? 60.103 25.278 38.396 1.00 42.07 293 SER B O 1
ATOM 2059 N N . GLY B 1 117 ? 59.626 24.975 40.582 1.00 39.48 294 GLY B N 1
ATOM 2060 C CA . GLY B 1 117 ? 60.192 23.634 40.680 1.00 37.00 294 GLY B CA 1
ATOM 2061 C C . GLY B 1 117 ? 60.412 23.149 42.105 1.00 39.83 294 GLY B C 1
ATOM 2062 O O . GLY B 1 117 ? 60.016 23.807 43.081 1.00 39.86 294 GLY B O 1
ATOM 2063 N N . GLY B 1 118 ? 61.030 21.980 42.241 1.00 39.44 295 GLY B N 1
ATOM 2064 C CA . GLY B 1 118 ? 61.380 21.463 43.560 1.00 40.32 295 GLY B CA 1
ATOM 2065 C C . GLY B 1 118 ? 62.483 22.340 44.145 1.00 39.58 295 GLY B C 1
ATOM 2066 O O . GLY B 1 118 ? 63.259 22.932 43.410 1.00 39.40 295 GLY B O 1
ATOM 2067 N N . TYR B 1 119 ? 62.504 22.447 45.470 1.00 39.95 296 TYR B N 1
ATOM 2068 C CA . TYR B 1 119 ? 63.551 23.141 46.220 1.00 36.76 296 TYR B CA 1
ATOM 2069 C C . TYR B 1 119 ? 63.511 24.676 46.128 1.00 36.26 296 TYR B C 1
ATOM 2070 O O . TYR B 1 119 ? 64.413 25.370 46.631 1.00 34.45 296 TYR B O 1
ATOM 2079 N N . VAL B 1 120 ? 62.480 25.228 45.493 1.00 34.14 297 VAL B N 1
ATOM 2080 C CA . VAL B 1 120 ? 62.318 26.671 45.477 1.00 31.51 297 VAL B CA 1
ATOM 2081 C C . VAL B 1 120 ? 61.015 27.028 46.189 1.00 33.91 297 VAL B C 1
ATOM 2082 O O . VAL B 1 120 ? 59.974 26.430 45.903 1.00 32.51 297 VAL B O 1
ATOM 2086 N N . LEU B 1 121 ? 61.085 28.002 47.092 1.00 32.00 298 LEU B N 1
ATOM 2087 C CA . LEU B 1 121 ? 59.914 28.454 47.858 1.00 32.33 298 LEU B CA 1
ATOM 2088 C C . LEU B 1 121 ? 59.268 29.654 47.209 1.00 31.66 298 LEU B C 1
ATOM 2089 O O . LEU B 1 121 ? 59.829 30.236 46.275 1.00 31.19 298 LEU B O 1
ATOM 2094 N N . GLY B 1 122 ? 58.098 30.057 47.706 1.00 28.98 299 GLY B N 1
ATOM 2095 C CA . GLY B 1 122 ? 57.481 31.285 47.228 1.00 31.30 299 GLY B CA 1
ATOM 2096 C C . GLY B 1 122 ? 58.447 32.453 47.396 1.00 34.92 299 GLY B C 1
ATOM 2097 O O . GLY B 1 122 ? 59.137 32.533 48.404 1.00 37.58 299 GLY B O 1
ATOM 2098 N N . GLY B 1 123 ? 58.516 33.332 46.399 1.00 35.62 300 GLY B N 1
ATOM 2099 C CA . GLY B 1 123 ? 59.417 34.496 46.453 1.00 34.83 300 GLY B CA 1
ATOM 2100 C C . GLY B 1 123 ? 60.900 34.233 46.190 1.00 35.74 300 GLY B C 1
ATOM 2101 O O . GLY B 1 123 ? 61.682 35.183 46.130 1.00 35.38 300 GLY B O 1
ATOM 2102 N N . GLY B 1 124 ? 61.298 32.960 46.097 1.00 33.32 301 GLY B N 1
ATOM 2103 C CA . GLY B 1 124 ? 62.614 32.606 45.544 1.00 33.09 301 GLY B CA 1
ATOM 2104 C C . GLY B 1 124 ? 63.653 31.964 46.435 1.00 31.63 301 GLY B C 1
ATOM 2105 O O . GLY B 1 124 ? 64.739 31.593 45.955 1.00 31.21 301 GLY B O 1
ATOM 2106 N N . ALA B 1 125 ? 63.360 31.818 47.723 1.00 30.01 302 ALA B N 1
ATOM 2107 C CA . ALA B 1 125 ? 64.324 31.222 48.645 1.00 31.22 302 ALA B CA 1
ATOM 2108 C C . ALA B 1 125 ? 64.589 29.768 48.325 1.00 32.23 302 ALA B C 1
ATOM 2109 O O . ALA B 1 125 ? 63.666 29.026 47.974 1.00 30.02 302 ALA B O 1
ATOM 2111 N N . LEU B 1 126 ? 65.855 29.347 48.390 1.00 32.23 303 LEU B N 1
ATOM 2112 C CA . LEU B 1 126 ? 66.138 27.934 48.136 1.00 35.18 303 LEU B CA 1
ATOM 2113 C C . LEU B 1 126 ? 65.890 27.184 49.409 1.00 37.75 303 LEU B C 1
ATOM 2114 O O . LEU B 1 126 ? 66.247 27.666 50.497 1.00 40.50 303 LEU B O 1
ATOM 2119 N N . CYS B 1 127 ? 65.284 26.010 49.257 1.00 38.01 304 CYS B N 1
ATOM 2120 C CA . CYS B 1 127 ? 64.962 25.110 50.339 1.00 36.71 304 CYS B CA 1
ATOM 2121 C C . CYS B 1 127 ? 65.631 23.772 50.043 1.00 38.25 304 CYS B C 1
ATOM 2122 O O . CYS B 1 127 ? 65.247 23.072 49.097 1.00 40.84 304 CYS B O 1
ATOM 2125 N N . MET B 1 128 ? 66.666 23.458 50.829 1.00 33.03 305 MET B N 1
ATOM 2126 C CA . MET B 1 128 ? 67.419 22.221 50.756 1.00 31.36 305 MET B CA 1
ATOM 2127 C C . MET B 1 128 ? 67.834 21.835 52.175 1.00 30.49 305 MET B C 1
ATOM 2128 O O . MET B 1 128 ? 68.052 22.709 53.027 1.00 27.13 305 MET B O 1
ATOM 2133 N N . GLU B 1 129 ? 67.973 20.542 52.443 1.00 31.00 306 GLU B N 1
ATOM 2134 C CA . GLU B 1 129 ? 68.246 20.122 53.815 1.00 31.35 306 GLU B CA 1
ATOM 2135 C C . GLU B 1 129 ? 69.505 20.779 54.386 1.00 29.21 306 GLU B C 1
ATOM 2136 O O . GLU B 1 129 ? 69.517 21.178 55.532 1.00 26.47 306 GLU B O 1
ATOM 2142 N N . LEU B 1 130 ? 70.555 20.875 53.580 1.00 31.44 307 LEU B N 1
ATOM 2143 C CA . LEU B 1 130 ? 71.821 21.422 54.068 1.00 30.86 307 LEU B CA 1
ATOM 2144 C C . LEU B 1 130 ? 71.744 22.909 54.414 1.00 28.24 307 LEU B C 1
ATOM 2145 O O . LEU B 1 130 ? 72.570 23.406 55.168 1.00 30.01 307 LEU B O 1
ATOM 2150 N N . LEU B 1 131 ? 70.756 23.616 53.880 1.00 25.20 308 LEU B N 1
ATOM 2151 C CA . LEU B 1 131 ? 70.567 25.038 54.186 1.00 23.92 308 LEU B CA 1
ATOM 2152 C C . LEU B 1 131 ? 69.694 25.291 55.408 1.00 23.15 308 LEU B C 1
ATOM 2153 O O . LEU B 1 131 ? 69.481 26.431 55.802 1.00 21.49 308 LEU B O 1
ATOM 2158 N N . THR B 1 132 ? 69.170 24.232 56.016 1.00 24.65 309 THR B N 1
ATOM 2159 C CA . THR B 1 132 ? 68.389 24.459 57.226 1.00 26.23 309 THR B CA 1
ATOM 2160 C C . THR B 1 132 ? 69.353 24.495 58.398 1.00 26.71 309 THR B C 1
ATOM 2161 O O . THR B 1 132 ? 70.448 23.931 58.332 1.00 26.49 309 THR B O 1
ATOM 2165 N N . LYS B 1 133 ? 68.950 25.124 59.484 1.00 27.27 310 LYS B N 1
ATOM 2166 C CA . LYS B 1 133 ? 69.850 25.262 60.621 1.00 28.18 310 LYS B CA 1
ATOM 2167 C C . LYS B 1 133 ? 70.281 23.905 61.184 1.00 33.31 310 LYS B C 1
ATOM 2168 O O . LYS B 1 133 ? 71.435 23.721 61.522 1.00 36.60 310 LYS B O 1
ATOM 2174 N N . GLN B 1 134 ? 69.383 22.932 61.204 1.00 33.07 311 GLN B N 1
ATOM 2175 C CA . GLN B 1 134 ? 69.742 21.586 61.659 1.00 35.72 311 GLN B CA 1
ATOM 2176 C C . GLN B 1 134 ? 70.639 20.815 60.688 1.00 35.59 311 GLN B C 1
A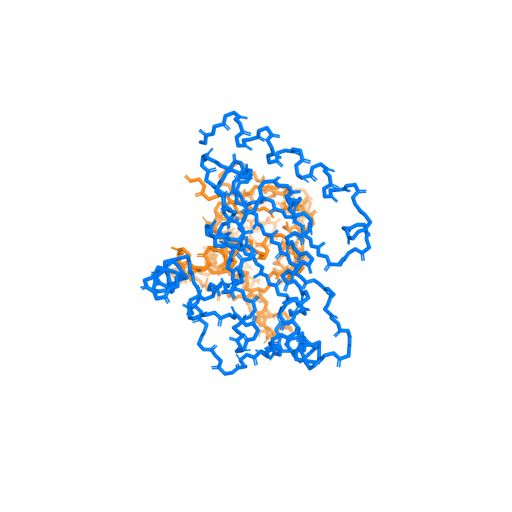TOM 2177 O O . GLN B 1 134 ? 71.534 20.079 61.122 1.00 36.22 311 GLN B O 1
ATOM 2183 N N . GLY B 1 135 ? 70.401 20.968 59.388 1.00 32.10 312 GLY B N 1
ATOM 2184 C CA . GLY B 1 135 ? 71.104 20.150 58.369 1.00 28.26 312 GLY B CA 1
ATOM 2185 C C . GLY B 1 135 ? 72.470 20.730 57.990 1.00 26.67 312 GLY B C 1
ATOM 2186 O O . GLY B 1 135 ? 73.313 20.022 57.457 1.00 26.24 312 GLY B O 1
ATOM 2187 N N . TRP B 1 136 ? 72.672 22.015 58.275 1.00 24.30 313 TRP B N 1
ATOM 2188 C CA . TRP B 1 136 ? 73.962 22.695 58.010 1.00 23.42 313 TRP B CA 1
ATOM 2189 C C . TRP B 1 136 ? 75.088 22.212 58.929 1.00 25.09 313 TRP B C 1
ATOM 2190 O O . TRP B 1 136 ? 74.847 21.818 60.063 1.00 27.06 313 TRP B O 1
ATOM 2201 N N . SER B 1 137 ? 76.322 22.257 58.436 1.00 23.92 314 SER B N 1
ATOM 2202 C CA . SER B 1 137 ? 77.470 22.013 59.274 1.00 22.00 314 SER B CA 1
ATOM 2203 C C . SER B 1 137 ? 78.544 23.034 58.890 1.00 22.50 314 SER B C 1
ATOM 2204 O O . SER B 1 137 ? 78.728 23.313 57.700 1.00 23.03 314 SER B O 1
ATOM 2207 N N . SER B 1 138 ? 79.257 23.550 59.882 1.00 23.90 315 SER B N 1
ATOM 2208 C CA . SER B 1 138 ? 80.424 24.393 59.628 1.00 27.39 315 SER B CA 1
ATOM 2209 C C . SER B 1 138 ? 81.524 23.721 58.801 1.00 28.50 315 SER B C 1
ATOM 2210 O O . SER B 1 138 ? 82.418 24.407 58.289 1.00 29.99 315 SER B O 1
ATOM 2213 N N . ALA B 1 139 ? 81.473 22.395 58.649 1.00 25.31 316 ALA B N 1
ATOM 2214 C CA . ALA B 1 139 ? 82.442 21.697 57.785 1.00 25.62 316 ALA B CA 1
ATOM 2215 C C . ALA B 1 139 ? 82.196 21.937 56.306 1.00 25.25 316 ALA B C 1
ATOM 2216 O O . ALA B 1 139 ? 83.080 21.671 55.501 1.00 26.12 316 ALA B O 1
ATOM 2218 N N . TYR B 1 140 ? 81.016 22.448 55.919 1.00 22.42 317 TYR B N 1
ATOM 2219 C CA . TYR B 1 140 ? 80.681 22.500 54.486 1.00 22.35 317 TYR B CA 1
ATOM 2220 C C . TYR B 1 140 ? 81.333 23.708 53.823 1.00 23.98 317 TYR B C 1
ATOM 2221 O O . TYR B 1 140 ? 81.446 24.759 54.445 1.00 25.24 317 TYR B O 1
ATOM 2230 N N . SER B 1 141 ? 81.763 23.544 52.579 1.00 23.24 318 SER B N 1
ATOM 2231 C CA . SER B 1 141 ? 82.361 24.665 51.839 1.00 22.27 318 SER B CA 1
ATOM 2232 C C . SER B 1 141 ? 81.265 25.348 51.047 1.00 21.51 318 SER B C 1
ATOM 2233 O O . SER B 1 141 ? 80.257 24.709 50.642 1.00 19.27 318 SER B O 1
ATOM 2236 N N . ILE B 1 142 ? 81.464 26.636 50.770 1.00 21.18 319 ILE B N 1
ATOM 2237 C CA . ILE B 1 142 ? 80.485 27.359 49.967 1.00 19.13 319 ILE B CA 1
ATOM 2238 C C . ILE B 1 142 ? 80.598 26.904 48.503 1.00 17.09 319 ILE B C 1
ATOM 2239 O O . ILE B 1 142 ? 79.618 26.874 47.815 1.00 18.47 319 ILE B O 1
ATOM 2244 N N . GLU B 1 143 ? 81.773 26.482 48.048 1.00 15.19 320 GLU B N 1
ATOM 2245 C CA . GLU B 1 143 ? 81.895 26.034 46.671 1.00 15.66 320 GLU B CA 1
ATOM 2246 C C . GLU B 1 143 ? 80.969 24.800 46.500 1.00 20.19 320 GLU B C 1
ATOM 2247 O O . GLU B 1 143 ? 80.288 24.650 45.461 1.00 19.78 320 GLU B O 1
ATOM 2253 N N . SER B 1 144 ? 80.925 23.969 47.549 1.00 20.41 321 SER B N 1
ATOM 2254 C CA . SER B 1 144 ? 80.071 22.760 47.542 1.00 22.06 321 SER B CA 1
ATOM 2255 C C . SER B 1 144 ? 78.591 23.111 47.530 1.00 22.61 321 SER B C 1
ATOM 2256 O O . SER B 1 144 ? 77.815 22.476 46.774 1.00 21.66 321 SER B O 1
ATOM 2259 N N . VAL B 1 145 ? 78.198 24.099 48.346 1.00 20.16 322 VAL B N 1
ATOM 2260 C CA . VAL B 1 145 ? 76.812 24.595 48.400 1.00 19.25 322 VAL B CA 1
ATOM 2261 C C . VAL B 1 145 ? 76.417 25.109 47.007 1.00 19.78 322 VAL B C 1
ATOM 2262 O O . VAL B 1 145 ? 75.342 24.777 46.468 1.00 19.35 322 VAL B O 1
ATOM 2266 N N . ILE B 1 146 ? 77.259 25.960 46.418 1.00 15.99 323 ILE B N 1
ATOM 2267 C CA . ILE B 1 146 ? 76.958 26.440 45.057 1.00 19.26 323 ILE B CA 1
ATOM 2268 C C . ILE B 1 146 ? 76.737 25.295 44.043 1.00 18.26 323 ILE B C 1
ATOM 2269 O O . ILE B 1 146 ? 75.748 25.302 43.297 1.00 18.02 323 ILE B O 1
ATOM 2274 N N . MET B 1 147 ? 77.628 24.320 44.006 1.00 18.70 324 MET B N 1
ATOM 2275 C CA . MET B 1 147 ? 77.461 23.237 43.021 1.00 18.93 324 MET B CA 1
ATOM 2276 C C . MET B 1 147 ? 76.255 22.343 43.326 1.00 20.69 324 MET B C 1
ATOM 2277 O O . MET B 1 147 ? 75.608 21.818 42.397 1.00 21.31 324 MET B O 1
ATOM 2282 N N . GLN B 1 148 ? 75.962 22.155 44.609 1.00 19.87 325 GLN B N 1
ATOM 2283 C CA . GLN B 1 148 ? 74.753 21.400 45.006 1.00 22.12 325 GLN B CA 1
ATOM 2284 C C . GLN B 1 148 ? 73.483 22.137 44.639 1.00 23.17 325 GLN B C 1
ATOM 2285 O O . GLN B 1 148 ? 72.510 21.532 44.222 1.00 22.41 325 GLN B O 1
ATOM 2291 N N . ILE B 1 149 ? 73.477 23.459 44.791 1.00 20.33 326 ILE B N 1
ATOM 2292 C CA . ILE B 1 149 ? 72.360 24.244 44.275 1.00 20.25 326 ILE B CA 1
ATOM 2293 C C . ILE B 1 149 ? 72.178 24.098 42.764 1.00 22.12 326 ILE B C 1
ATOM 2294 O O . ILE B 1 149 ? 71.064 23.887 42.254 1.00 21.07 326 ILE B O 1
ATOM 2299 N N . ASN B 1 150 ? 73.278 24.232 42.038 1.00 20.31 327 ASN B N 1
ATOM 2300 C CA . ASN B 1 150 ? 73.287 24.104 40.593 1.00 21.44 327 ASN B CA 1
ATOM 2301 C C . ASN B 1 150 ? 72.634 22.762 40.170 1.00 24.88 327 ASN B C 1
ATOM 2302 O O . ASN B 1 150 ? 71.729 22.729 39.330 1.00 25.46 327 ASN B O 1
ATOM 2307 N N . ALA B 1 151 ? 73.116 21.666 40.747 1.00 22.81 328 ALA B N 1
ATOM 2308 C CA . ALA B 1 151 ? 72.568 20.321 40.456 1.00 25.70 328 ALA B CA 1
ATOM 2309 C C . ALA B 1 151 ? 71.086 20.182 40.855 1.00 26.63 328 ALA B C 1
ATOM 2310 O O . ALA B 1 151 ? 70.249 19.638 40.087 1.00 27.33 328 ALA B O 1
ATOM 2312 N N . THR B 1 152 ? 70.755 20.683 42.044 1.00 25.90 329 THR B N 1
ATOM 2313 C CA . THR B 1 152 ? 69.400 20.561 42.626 1.00 27.24 329 THR B CA 1
ATOM 2314 C C . THR B 1 152 ? 68.322 21.294 41.843 1.00 27.42 329 THR B C 1
ATOM 2315 O O . THR B 1 152 ? 67.175 20.823 41.756 1.00 26.03 329 THR B O 1
ATOM 2319 N N . LEU B 1 153 ? 68.669 22.416 41.216 1.00 23.49 330 LEU B N 1
ATOM 2320 C CA . LEU B 1 153 ? 67.676 23.122 40.394 1.00 24.25 330 LEU B CA 1
ATOM 2321 C C . LEU B 1 153 ? 67.239 22.290 39.204 1.00 25.35 330 LEU B C 1
ATOM 2322 O O . LEU B 1 153 ? 66.057 22.266 38.875 1.00 27.81 330 LEU B O 1
ATOM 2327 N N . VAL B 1 154 ? 68.202 21.625 38.582 1.00 24.71 331 VAL B N 1
ATOM 2328 C CA . VAL B 1 154 ? 67.961 20.736 37.460 1.00 28.26 331 VAL B CA 1
ATOM 2329 C C . VAL B 1 154 ? 67.209 19.472 37.921 1.00 29.54 331 VAL B C 1
ATOM 2330 O O . VAL B 1 154 ? 66.200 19.095 37.319 1.00 29.61 331 VAL B O 1
ATOM 2334 N N . LYS B 1 155 ? 67.674 18.850 39.001 1.00 29.40 332 LYS B N 1
ATOM 2335 C CA . LYS B 1 155 ? 66.986 17.687 39.593 1.00 32.32 332 LYS B CA 1
ATOM 2336 C C . LYS B 1 155 ? 65.521 17.976 39.934 1.00 30.98 332 LYS B C 1
ATOM 2337 O O . LYS B 1 155 ? 64.669 17.119 39.740 1.00 33.62 332 LYS B O 1
ATOM 2343 N N . GLY B 1 156 ? 65.242 19.167 40.448 1.00 28.19 333 GLY B N 1
ATOM 2344 C CA . GLY B 1 156 ? 63.888 19.590 40.813 1.00 26.80 333 GLY B CA 1
ATOM 2345 C C . GLY B 1 156 ? 63.062 20.085 39.642 1.00 28.43 333 GLY B C 1
ATOM 2346 O O . GLY B 1 156 ? 61.972 20.655 39.841 1.00 27.20 333 GLY B O 1
ATOM 2347 N N . LYS B 1 157 ? 63.587 19.881 38.430 1.00 27.72 334 LYS B N 1
ATOM 2348 C CA . LYS B 1 157 ? 62.948 20.340 37.184 1.00 28.62 334 LYS B CA 1
ATOM 2349 C C . LYS B 1 157 ? 62.501 21.794 37.197 1.00 29.59 334 LYS B C 1
ATOM 2350 O O . LYS B 1 157 ? 61.389 22.114 36.770 1.00 26.17 334 LYS B O 1
ATOM 2356 N N . ALA B 1 158 ? 63.359 22.704 37.675 1.00 27.46 335 ALA B N 1
ATOM 2357 C CA . ALA B 1 158 ? 62.993 24.106 37.667 1.00 26.15 335 ALA B CA 1
ATOM 2358 C C . ALA B 1 158 ? 62.758 24.576 36.238 1.00 25.86 335 ALA B C 1
ATOM 2359 O O . ALA B 1 158 ? 63.412 24.076 35.320 1.00 26.23 335 ALA B O 1
ATOM 2361 N N . ARG B 1 159 ? 61.854 25.547 36.082 1.00 25.71 336 ARG B N 1
ATOM 2362 C CA . ARG B 1 159 ? 61.584 26.215 34.813 1.00 26.14 336 ARG B CA 1
ATOM 2363 C C . ARG B 1 159 ? 61.443 27.707 35.051 1.00 25.51 336 ARG B C 1
ATOM 2364 O O . ARG B 1 159 ? 61.129 28.130 36.163 1.00 28.14 336 ARG B O 1
ATOM 2372 N N . VAL B 1 160 ? 61.647 28.507 34.013 1.00 24.02 337 VAL B N 1
ATOM 2373 C CA . VAL B 1 160 ? 61.478 29.959 34.106 1.00 26.89 337 VAL B CA 1
ATOM 2374 C C . VAL B 1 160 ? 59.988 30.299 34.007 1.00 30.58 337 VAL B C 1
ATOM 2375 O O . VAL B 1 160 ? 59.307 29.802 33.109 1.00 31.14 337 VAL B O 1
ATOM 2379 N N . GLN B 1 161 ? 59.501 31.133 34.926 1.00 33.53 338 GLN B N 1
ATOM 2380 C CA . GLN B 1 161 ? 58.147 31.688 34.856 1.00 38.59 338 GLN B CA 1
ATOM 2381 C C . GLN B 1 161 ? 58.203 33.003 34.108 1.00 37.38 338 GLN B C 1
ATOM 2382 O O . GLN B 1 161 ? 58.663 34.008 34.655 1.00 39.79 338 GLN B O 1
ATOM 2388 N N . PHE B 1 162 ? 57.728 33.018 32.863 1.00 37.88 339 PHE B N 1
ATOM 2389 C CA . PHE B 1 162 ? 57.828 34.214 32.033 1.00 41.75 339 PHE B CA 1
ATOM 2390 C C . PHE B 1 162 ? 56.762 35.262 32.385 1.00 44.69 339 PHE B C 1
ATOM 2391 O O . PHE B 1 162 ? 56.984 36.457 32.194 1.00 46.48 339 PHE B O 1
ATOM 2399 N N . GLY B 1 163 ? 55.626 34.805 32.907 1.00 47.09 340 GLY B N 1
ATOM 2400 C CA . GLY B 1 163 ? 54.532 35.675 33.377 1.00 51.37 340 GLY B CA 1
ATOM 2401 C C . GLY B 1 163 ? 54.805 37.178 33.399 1.00 54.45 340 GLY B C 1
ATOM 2402 O O . GLY B 1 163 ? 53.887 37.998 33.578 1.00 55.49 340 GLY B O 1
#

GO terms:
  GO:0005829 cytosol (C, TAS)
  GO:0005515 protein binding (F, IPI)
  GO:0004842 ubiquitin-protein transferase activity (F, IDA)
  GO:0070936 protein K48-linked ubiquitination (P, IDA)

Solvent-accessible surface area: 15223 Å² total; per-residue (Å²): 83,40,112,122,0,22,81,41,0,85,83,3,18,142,62,0,85,171,15,130,12,59,114,73,26,37,2,18,0,57,38,12,67,133,32,39,38,50,0,2,0,16,0,67,117,9,68,102,135,12,71,1,60,59,6,4,72,88,6,96,160,129,71,34,10,64,4,0,0,0,10,0,26,13,148,85,76,2,11,132,63,29,2,43,7,9,0,13,21,14,18,5,46,43,1,112,20,48,49,0,0,1,5,41,8,101,30,8,8,147,112,24,26,43,48,91,80,42,0,47,48,0,0,64,86,0,12,54,27,0,32,169,20,163,1,108,12,77,84,86,19,108,134,67,35,9,36,72,68,104,0,68,127,22,43,88,62,22,63,154,156,98,91,44,120,134,0,31,92,45,0,88,111,4,12,144,63,0,92,140,12,134,12,67,122,65,25,32,2,31,7,126,65,36,145,135,33,40,43,46,0,56,0,72,1,77,120,9,63,36,87,8,47,2,22,1,0,2,18,10,8,33,35,138,116,59,33,73,51,0,17,0,24,0,26,8,132,88,77,4,12,146,41,22,3,100,2,91,8,53,56,15,94,14,47,36,32,87,26,96,79,85,11,15,12,58,16,146,20,20,67,156,182,20,17,41,42,88,88,42,0,49,44,0,0,59,77,1,22,64,21,2,42,156,14,164,2,53,4,90,48,109

Secondary structure (DSSP, 8-state):
--HHHHHHHHHHHHHHHTSHHHHTTSEEEEEETTEEEEEEEEE----TTSHHHHHHHHHHHHHS--SEEEEEE--TTTTSSPPEEEEEES-EESTTBPGGGBB--GGGSTTT--TTS-HHHHHHHHHHHHHHTT-EE-TT--TT---HHHHHHHHHHHHHH-/--HHHHHHHHHHHHHHHTSHHHHTTSEEEEEETTEEEEEEEEE----TTSHHHHHHHHHHHHHS--SEEEEEE--TTTTTSPPEEEEEES-EESTTB-GGGBB--GGGSTTT--TT--HHHHHHHHHHHHHHTT-EE---

Organism: Homo sapiens (NCBI:txid9606)

Nearest PDB structures (foldseek):
  1zuo-assembly1_A  TM=1.006E+00  e=3.385E-34  Homo sapiens
  1zuo-assembly2_B  TM=9.929E-01  e=2.040E-26  Homo sapiens
  2qgx-assembly2_B  TM=9.638E-01  e=1.159E-26  Homo sapiens
  2qgx-assembly5_A  TM=9.801E-01  e=6.473E-25  Homo sapiens
  5f6e-assembly1_A  TM=8.611E-01  e=1.432E-06  Homo sapiens